Protein AF-A0AAU9TQP4-F1 (afdb_monomer_lite)

Secondary structure (DSSP, 8-state):
--------TTS--EEEEEEEEEEE--EET----HHHHHHHHHHHHHHHHHHH-SS--EEEEEEEEEETT--SSSSSPPEEEEEEEEEESTTTT-PEEEEEEEEE-SS----BTTEE---EEEEEEEHHHHHHHHHHHHHHHT--EEE----HHHHHHHHHHHHHH--TTTTSEEEEEEE-TTS-TT-EEEEEEEHHHHHHHHH-

Radius of gyration: 20.48 Å; chains: 1; bounding box: 50×30×64 Å

Foldseek 3Di:
DDDPPDDDPVFDPAQQPDKFKKFKAWFFQDDQDPVVQVVLQVLLQVLCCVQVDPPAQKHKGKGKHWAQVQAQDNQAGTKMKIWMWIDGPVGNPDTDTAKIKIFYDYPDDDDDPRTHHRGIMIMGGGPSSVVSSQVSSCVNRVMDIGTDDDDPVRVVVVLVVCLVVDCVQQQDWDKDWDDDPPDPRPPIDIDIDGSVVVNVVVVD

Organism: Euphydryas editha (NCBI:txid104508)

Sequence (204 aa):
MNNHVINDPLAVIYNEGHWRINRVSPMHDLQYSKIKLKQYASKIRQALVSTINTNSTLKYGAIMENLPLLKYSEEDSNGLMITVTSSSQENSNKSKEVYAAILLSWGVSITVDDATHLPYMLERGEQKVGTAVKNTLQTIFDCNIKQYNFTQHQLLEFGFNFVENDTSRSTDPFVLSYKTPQVNFKDKLTLTFEVGDVHTIWNG

pLDDT: mean 82.59, std 16.81, range [27.06, 98.31]

InterPro domains:
  IPR025204 Centromere subunit L [PF13092] 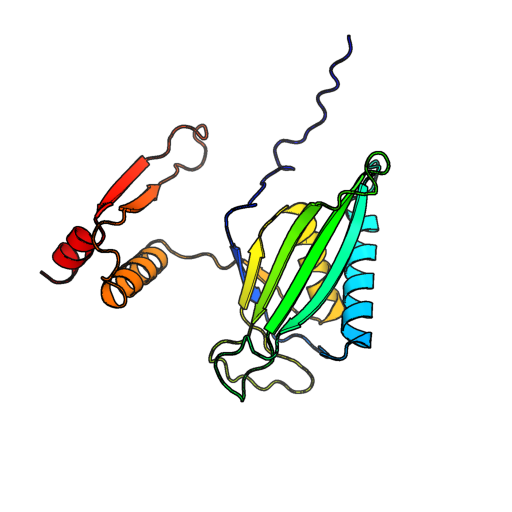(18-203)
  IPR025204 Centromere subunit L [PTHR31740] (17-203)

Structure (mmCIF, N/CA/C/O backbone):
data_AF-A0AAU9TQP4-F1
#
_entry.id   AF-A0AAU9TQP4-F1
#
loop_
_atom_site.group_PDB
_atom_site.id
_atom_site.type_symbol
_atom_site.label_atom_id
_atom_site.label_alt_id
_atom_site.label_comp_id
_atom_site.label_asym_id
_atom_site.label_entity_id
_atom_site.label_seq_id
_atom_site.pdbx_PDB_ins_code
_atom_site.Cartn_x
_atom_site.Cartn_y
_atom_site.Cartn_z
_atom_site.occupancy
_atom_site.B_iso_or_equiv
_atom_site.auth_seq_id
_atom_site.auth_comp_id
_atom_site.auth_asym_id
_atom_site.auth_atom_id
_atom_site.pdbx_PDB_model_num
ATOM 1 N N . MET A 1 1 ? 31.026 4.856 33.180 1.00 32.22 1 MET A N 1
ATOM 2 C CA . MET A 1 1 ? 30.552 5.230 31.831 1.00 32.22 1 MET A CA 1
ATOM 3 C C . MET A 1 1 ? 30.057 3.958 31.159 1.00 32.22 1 MET A C 1
ATOM 5 O O . MET A 1 1 ? 30.855 3.231 30.589 1.00 32.22 1 MET A O 1
ATOM 9 N N . ASN A 1 2 ? 28.774 3.630 31.337 1.00 27.06 2 ASN A N 1
ATOM 10 C CA . ASN A 1 2 ? 28.169 2.409 30.798 1.00 27.06 2 ASN A CA 1
ATOM 11 C C . ASN A 1 2 ? 27.479 2.731 29.472 1.00 27.06 2 ASN A C 1
ATOM 13 O O . ASN A 1 2 ? 26.382 3.284 29.469 1.00 27.06 2 ASN A O 1
ATOM 17 N N . ASN A 1 3 ? 28.109 2.358 28.360 1.00 30.06 3 ASN A N 1
ATOM 18 C CA . ASN A 1 3 ? 27.431 2.264 27.072 1.00 30.06 3 ASN A CA 1
ATOM 19 C C . ASN A 1 3 ? 26.709 0.917 27.010 1.00 30.06 3 ASN A C 1
ATOM 21 O O . ASN A 1 3 ? 27.303 -0.102 26.661 1.00 30.06 3 ASN A O 1
ATOM 25 N N . HIS A 1 4 ? 25.421 0.910 27.353 1.00 29.00 4 HIS A N 1
ATOM 26 C CA . HIS A 1 4 ? 24.541 -0.195 26.990 1.00 29.00 4 HIS A CA 1
ATOM 27 C C . HIS A 1 4 ? 24.265 -0.125 25.487 1.00 29.00 4 HIS A C 1
ATOM 29 O O . HIS A 1 4 ? 23.397 0.610 25.024 1.00 29.00 4 HIS A O 1
ATOM 35 N N . VAL A 1 5 ? 25.023 -0.905 24.720 1.00 36.00 5 VAL A N 1
ATOM 36 C CA . VAL A 1 5 ? 24.673 -1.257 23.345 1.00 36.00 5 VAL A CA 1
ATOM 37 C C . VAL A 1 5 ? 23.599 -2.339 23.426 1.00 36.00 5 VAL A C 1
ATOM 39 O O . VAL A 1 5 ? 23.897 -3.524 23.523 1.00 36.00 5 VAL A O 1
ATOM 42 N N . ILE A 1 6 ? 22.335 -1.926 23.431 1.00 43.84 6 ILE A N 1
ATOM 43 C CA . ILE A 1 6 ? 21.220 -2.791 23.047 1.00 43.84 6 ILE A CA 1
ATOM 44 C C . ILE A 1 6 ? 20.700 -2.196 21.752 1.00 43.84 6 ILE A C 1
ATOM 46 O O . ILE A 1 6 ? 19.984 -1.207 21.798 1.00 43.84 6 ILE A O 1
ATOM 50 N N . ASN A 1 7 ? 21.101 -2.748 20.611 1.00 34.50 7 ASN A N 1
ATOM 51 C CA . ASN A 1 7 ? 20.365 -2.579 19.364 1.00 34.50 7 ASN A CA 1
ATOM 52 C C . ASN A 1 7 ? 20.669 -3.768 18.455 1.00 34.50 7 ASN A C 1
ATOM 54 O O . ASN A 1 7 ? 21.727 -3.869 17.842 1.00 34.50 7 ASN A O 1
ATOM 58 N N . ASP A 1 8 ? 19.708 -4.683 18.443 1.00 34.38 8 ASP A N 1
ATOM 59 C CA . ASP A 1 8 ? 19.534 -5.742 17.461 1.00 34.38 8 ASP A CA 1
ATOM 60 C C . ASP A 1 8 ? 19.692 -5.172 16.029 1.00 34.38 8 ASP A C 1
ATOM 62 O O . ASP A 1 8 ? 18.901 -4.313 15.624 1.00 34.38 8 ASP A O 1
ATOM 66 N N . PRO A 1 9 ? 20.701 -5.609 15.251 1.00 39.53 9 PRO A N 1
ATOM 67 C CA . PRO A 1 9 ? 20.989 -5.072 13.921 1.00 39.53 9 PRO A CA 1
ATOM 68 C C . PRO A 1 9 ? 19.900 -5.381 12.880 1.00 39.53 9 PRO A C 1
ATOM 70 O O . PRO A 1 9 ? 19.912 -4.793 11.800 1.00 39.53 9 PRO A O 1
ATOM 73 N N . LEU A 1 10 ? 18.926 -6.245 13.192 1.00 36.81 10 LEU A N 1
ATOM 74 C CA . LEU A 1 10 ? 17.764 -6.507 12.336 1.00 36.81 10 LEU A CA 1
ATOM 75 C C . LEU A 1 10 ? 16.610 -5.517 12.578 1.00 36.81 10 LEU A C 1
ATOM 77 O O . LEU A 1 10 ? 15.633 -5.505 11.829 1.00 36.81 10 LEU A O 1
ATOM 81 N N . ALA A 1 11 ? 16.698 -4.670 13.611 1.00 37.97 11 ALA A N 1
ATOM 82 C CA . ALA A 1 11 ? 15.597 -3.812 14.044 1.00 37.97 11 ALA A CA 1
ATOM 83 C C . ALA A 1 11 ? 15.438 -2.498 13.257 1.00 37.97 11 ALA A C 1
ATOM 85 O O . ALA A 1 11 ? 14.428 -1.820 13.437 1.00 37.97 11 ALA A O 1
ATOM 86 N N . VAL A 1 12 ? 16.390 -2.130 12.395 1.00 44.31 12 VAL A N 1
ATOM 87 C CA . VAL A 1 12 ? 16.477 -0.779 11.807 1.00 44.31 12 VAL A CA 1
ATOM 88 C C . VAL A 1 12 ? 16.756 -0.871 10.299 1.00 44.31 12 VAL A C 1
ATOM 90 O O . VAL A 1 12 ? 17.682 -0.260 9.781 1.00 44.31 12 VAL A O 1
ATOM 93 N N . ILE A 1 13 ? 15.949 -1.626 9.545 1.00 48.88 13 ILE A N 1
ATOM 94 C CA . ILE A 1 13 ? 15.848 -1.386 8.095 1.00 48.88 13 ILE A CA 1
ATOM 95 C C . ILE A 1 13 ? 14.869 -0.219 7.910 1.00 48.88 13 ILE A C 1
ATOM 97 O O . ILE A 1 13 ? 13.664 -0.404 7.726 1.00 48.88 13 ILE A O 1
ATOM 101 N N . TYR A 1 14 ? 15.390 1.002 8.049 1.00 50.19 14 TYR A N 1
ATOM 102 C CA . TYR A 1 14 ? 14.668 2.239 7.749 1.00 50.19 14 TYR A CA 1
ATOM 103 C C . TYR A 1 14 ? 14.606 2.426 6.229 1.00 50.19 14 TYR A C 1
ATOM 105 O O . TYR A 1 14 ? 15.541 2.921 5.606 1.00 50.19 14 TYR A O 1
ATOM 113 N N . ASN A 1 15 ? 13.482 2.047 5.622 1.00 55.12 15 ASN A N 1
ATOM 114 C CA . ASN A 1 15 ? 13.188 2.318 4.211 1.00 55.12 15 ASN A CA 1
ATOM 115 C C . ASN A 1 15 ? 12.461 3.666 4.047 1.00 55.12 15 ASN A C 1
ATOM 117 O O . ASN A 1 15 ? 11.451 3.740 3.353 1.00 55.12 15 ASN A O 1
ATOM 121 N N . GLU A 1 16 ? 12.918 4.735 4.710 1.00 53.56 16 GLU A N 1
ATOM 122 C CA . GLU A 1 16 ? 12.228 6.042 4.673 1.00 53.56 16 GLU A CA 1
ATOM 123 C C . GLU A 1 16 ? 12.116 6.629 3.253 1.00 53.56 16 GLU A C 1
ATOM 125 O O . GLU A 1 16 ? 11.153 7.337 2.971 1.00 53.56 16 GLU A O 1
ATOM 130 N N . GLY A 1 17 ? 13.034 6.273 2.344 1.00 59.44 17 GLY A N 1
ATOM 131 C CA . GLY A 1 17 ? 13.055 6.756 0.956 1.00 59.44 17 GLY A CA 1
ATOM 132 C C . GLY A 1 17 ? 12.653 5.746 -0.125 1.00 59.44 17 GLY A C 1
ATOM 133 O O . GLY A 1 17 ? 12.733 6.084 -1.300 1.00 59.44 17 GLY A O 1
ATOM 134 N N . HIS A 1 18 ? 12.255 4.517 0.225 1.00 80.38 18 HIS A N 1
ATOM 135 C CA . HIS A 1 18 ? 11.951 3.481 -0.770 1.00 80.38 18 HIS A CA 1
ATOM 136 C C . HIS A 1 18 ? 10.580 2.861 -0.521 1.00 80.38 18 HIS A C 1
ATOM 138 O O . HIS A 1 18 ? 10.308 2.341 0.564 1.00 80.38 18 HIS A O 1
ATOM 144 N N . TRP A 1 19 ? 9.741 2.871 -1.553 1.00 87.62 19 TRP A N 1
ATOM 145 C CA . TRP A 1 19 ? 8.470 2.162 -1.545 1.00 87.62 19 TRP A CA 1
ATOM 146 C C . TRP A 1 19 ? 8.693 0.679 -1.841 1.00 87.62 19 TRP A C 1
ATOM 148 O O . TRP A 1 19 ? 9.388 0.307 -2.785 1.00 87.62 19 TRP A O 1
ATOM 158 N N . ARG A 1 20 ? 8.089 -0.177 -1.022 1.00 89.94 20 ARG A N 1
ATOM 159 C CA . ARG A 1 20 ? 7.924 -1.605 -1.293 1.00 89.94 20 ARG A CA 1
ATOM 160 C C . ARG A 1 20 ? 6.530 -1.829 -1.847 1.00 89.94 20 ARG A C 1
ATOM 162 O O . ARG A 1 20 ? 5.583 -1.193 -1.395 1.00 89.94 20 ARG A O 1
ATOM 169 N N . ILE A 1 21 ? 6.412 -2.769 -2.772 1.00 92.44 21 ILE A N 1
ATOM 170 C CA . ILE A 1 21 ? 5.132 -3.165 -3.353 1.00 92.44 21 ILE A CA 1
ATOM 171 C C . ILE A 1 21 ? 4.743 -4.514 -2.754 1.00 92.44 21 ILE A C 1
ATOM 173 O O . ILE A 1 21 ? 5.559 -5.434 -2.678 1.00 92.44 21 ILE A O 1
ATOM 177 N N . ASN A 1 22 ? 3.498 -4.639 -2.314 1.00 95.00 22 ASN A N 1
ATOM 178 C CA . ASN A 1 22 ? 2.901 -5.881 -1.849 1.00 95.00 22 ASN A CA 1
ATOM 179 C C . ASN A 1 22 ? 1.656 -6.187 -2.689 1.00 95.00 22 ASN A C 1
ATOM 181 O O . ASN A 1 22 ? 0.928 -5.272 -3.070 1.00 95.00 22 ASN A O 1
ATOM 185 N N . ARG A 1 23 ? 1.416 -7.473 -2.952 1.00 94.19 23 ARG A N 1
ATOM 186 C CA . ARG A 1 23 ? 0.121 -7.981 -3.413 1.00 94.19 23 ARG A CA 1
ATOM 187 C C . ARG A 1 23 ? -0.805 -8.172 -2.227 1.00 94.19 23 ARG A C 1
ATOM 189 O O . ARG A 1 23 ? -0.361 -8.634 -1.171 1.00 94.19 23 ARG A O 1
ATOM 196 N N . VAL A 1 24 ? -2.076 -7.886 -2.444 1.00 95.31 24 VAL A N 1
ATOM 197 C CA . VAL A 1 24 ? -3.142 -8.001 -1.453 1.00 95.31 24 VAL A CA 1
ATOM 198 C C . VAL A 1 24 ? -4.275 -8.817 -2.071 1.00 95.31 24 VAL A C 1
ATOM 200 O O . VAL A 1 24 ? -4.675 -8.560 -3.203 1.00 95.31 24 VAL A O 1
ATOM 203 N N . SER A 1 25 ? -4.766 -9.838 -1.371 1.00 94.81 25 SER A N 1
ATOM 204 C CA . SER A 1 25 ? -6.013 -10.508 -1.772 1.00 94.81 25 SER A CA 1
ATOM 205 C C . SER A 1 25 ? -7.224 -9.608 -1.478 1.00 94.81 25 SER A C 1
ATOM 207 O O . SER A 1 25 ? -7.085 -8.666 -0.698 1.00 94.81 25 SER A O 1
ATOM 209 N N . PRO A 1 26 ? -8.418 -9.888 -2.033 1.00 95.00 26 PRO A N 1
ATOM 210 C CA . PRO A 1 26 ? -9.636 -9.168 -1.660 1.00 95.00 26 PRO A CA 1
ATOM 211 C C . PRO A 1 26 ? -9.799 -9.042 -0.138 1.00 95.00 26 PRO A C 1
ATOM 213 O O . PRO A 1 26 ? -9.471 -9.965 0.608 1.00 95.00 26 PRO A O 1
ATOM 216 N N . MET A 1 27 ? -10.251 -7.869 0.302 1.00 95.56 27 MET A N 1
ATOM 217 C CA . MET A 1 27 ? -10.397 -7.485 1.704 1.00 95.56 27 MET A CA 1
ATOM 218 C C . MET A 1 27 ? -11.876 -7.557 2.090 1.00 95.56 27 MET A C 1
ATOM 220 O O . MET A 1 27 ? -12.673 -6.730 1.641 1.00 95.56 27 MET A O 1
ATOM 224 N N . HIS A 1 28 ? -12.238 -8.551 2.897 1.00 96.31 28 HIS A N 1
ATOM 225 C CA . HIS A 1 28 ? -13.616 -8.831 3.291 1.00 96.31 28 HIS A CA 1
ATOM 226 C C . HIS A 1 28 ? -14.198 -7.727 4.187 1.00 96.31 28 HIS A C 1
ATOM 228 O O . HIS A 1 28 ? -13.529 -7.258 5.107 1.00 96.31 28 HIS A O 1
ATOM 234 N N . ASP A 1 29 ? -15.435 -7.302 3.910 1.00 94.19 29 ASP A N 1
ATOM 235 C CA . ASP A 1 29 ? -16.181 -6.247 4.622 1.00 94.19 29 ASP A CA 1
ATOM 236 C C . ASP A 1 29 ? -15.368 -4.952 4.864 1.00 94.19 29 ASP A C 1
ATOM 238 O O . ASP A 1 29 ? -15.488 -4.267 5.891 1.00 94.19 29 ASP A O 1
ATOM 242 N N . LEU A 1 30 ? -14.496 -4.589 3.913 1.00 95.38 30 LEU A N 1
ATOM 243 C CA . LEU A 1 30 ? -13.847 -3.281 3.929 1.00 95.38 30 LEU A CA 1
ATOM 244 C C . LEU A 1 30 ? -14.884 -2.190 3.643 1.00 95.38 30 LEU A C 1
ATOM 246 O O . LEU A 1 30 ? -15.526 -2.164 2.598 1.00 95.38 30 LEU A O 1
ATOM 250 N N . GLN A 1 31 ? -15.011 -1.245 4.575 1.00 95.31 31 GLN A N 1
ATOM 251 C CA . GLN A 1 31 ? -15.929 -0.118 4.455 1.00 95.31 31 GLN A CA 1
ATOM 252 C C . GLN A 1 31 ? -15.186 1.218 4.522 1.00 95.31 31 GLN A C 1
ATOM 254 O O . GLN A 1 31 ? -14.395 1.469 5.430 1.00 95.31 31 GLN A O 1
ATOM 259 N N . TYR A 1 32 ? -15.527 2.136 3.618 1.00 94.81 32 TYR A N 1
ATOM 260 C CA . TYR A 1 32 ? -14.880 3.450 3.508 1.00 94.81 32 TYR A CA 1
ATOM 261 C C . TYR A 1 32 ? -15.483 4.539 4.406 1.00 94.81 32 TYR A C 1
ATOM 263 O O . TYR A 1 32 ? -15.048 5.693 4.368 1.00 94.81 32 TYR A O 1
ATOM 271 N N . SER A 1 33 ? -16.497 4.218 5.216 1.00 96.50 33 SER A N 1
ATOM 272 C CA . SER A 1 33 ? -17.128 5.223 6.074 1.00 96.50 33 SER A CA 1
ATOM 273 C C . SER A 1 33 ? -16.127 5.778 7.094 1.00 96.50 33 SER A C 1
ATOM 275 O O . SER A 1 33 ? -15.346 5.044 7.700 1.00 96.50 33 SER A O 1
ATOM 277 N N . LYS A 1 34 ? -16.177 7.093 7.347 1.00 96.19 34 LYS A N 1
ATOM 278 C CA . LYS A 1 34 ? -15.261 7.779 8.280 1.00 96.19 34 LYS A CA 1
ATOM 279 C C . LYS A 1 34 ? -15.220 7.126 9.668 1.00 96.19 34 LYS A C 1
ATOM 281 O O . LYS A 1 34 ? -14.187 7.152 10.333 1.00 96.19 34 LYS A O 1
ATOM 286 N N . ILE A 1 35 ? -16.340 6.557 10.117 1.00 97.75 35 ILE A N 1
ATOM 287 C CA . ILE A 1 35 ? -16.439 5.850 11.399 1.00 97.75 35 ILE A CA 1
ATOM 288 C C . ILE A 1 35 ? -15.656 4.533 11.343 1.00 97.75 35 ILE A C 1
ATOM 290 O O . ILE A 1 35 ? -14.821 4.297 12.216 1.00 97.75 35 ILE A O 1
ATOM 294 N N . LYS A 1 36 ? -15.874 3.710 10.311 1.00 97.81 36 LYS A N 1
ATOM 295 C CA . LYS A 1 36 ? -15.180 2.425 10.135 1.00 97.81 36 LYS A CA 1
ATOM 296 C C . LYS A 1 36 ? -13.675 2.617 9.970 1.00 97.81 36 LYS A C 1
ATOM 298 O O . LYS A 1 36 ? -12.910 1.984 10.690 1.00 97.81 36 LYS A O 1
ATOM 303 N N . LEU A 1 37 ? -13.245 3.587 9.162 1.00 97.88 37 LEU A N 1
ATOM 304 C CA . LEU A 1 37 ? -11.822 3.908 8.994 1.00 97.88 37 LEU A CA 1
ATOM 305 C C . LEU A 1 37 ? -11.144 4.311 10.313 1.00 97.88 37 LEU A C 1
ATOM 307 O O . LEU A 1 37 ? -10.054 3.831 10.627 1.00 97.88 37 LEU A O 1
ATOM 311 N N . LYS A 1 38 ? -11.812 5.117 11.150 1.00 98.06 38 LYS A N 1
ATOM 312 C CA . LYS A 1 38 ? -11.317 5.437 12.501 1.00 98.06 38 LYS A CA 1
ATOM 313 C C . LYS A 1 38 ? -11.226 4.201 13.399 1.00 98.06 38 LYS A C 1
ATOM 315 O O . LYS A 1 38 ? -10.284 4.087 14.183 1.00 98.06 38 LYS A O 1
ATOM 320 N N . GLN A 1 39 ? -12.185 3.281 13.304 1.00 98.00 39 GLN A N 1
ATOM 321 C CA . GLN A 1 39 ? -12.155 2.025 14.058 1.00 98.00 39 GLN A CA 1
ATOM 322 C C . GLN A 1 39 ? -10.987 1.135 13.613 1.00 98.00 39 GLN A C 1
ATOM 324 O O . GLN A 1 39 ? -10.260 0.631 14.469 1.00 98.00 39 GLN A O 1
ATOM 329 N N . TYR A 1 40 ? -10.751 0.993 12.305 1.00 98.12 40 TYR A N 1
ATOM 330 C CA . TYR A 1 40 ? -9.611 0.244 11.769 1.00 98.12 40 TYR A CA 1
ATOM 331 C C . TYR A 1 40 ? -8.275 0.859 12.207 1.00 98.12 40 TYR A C 1
ATOM 333 O O . TYR A 1 40 ? -7.414 0.150 12.728 1.00 98.12 40 TYR A O 1
ATOM 341 N N . ALA A 1 41 ? -8.132 2.185 12.120 1.00 97.75 41 ALA A N 1
ATOM 342 C CA . ALA A 1 41 ? -6.952 2.893 12.615 1.00 97.75 41 ALA A CA 1
ATOM 343 C C . ALA A 1 41 ? -6.729 2.678 14.126 1.00 97.75 41 ALA A C 1
ATOM 345 O O . ALA A 1 41 ? -5.603 2.459 14.575 1.00 97.75 41 ALA A O 1
ATOM 346 N N . SER A 1 42 ? -7.802 2.658 14.927 1.00 97.44 42 SER A N 1
ATOM 347 C CA . SER A 1 42 ? -7.711 2.342 16.357 1.00 97.44 42 SER A CA 1
ATOM 348 C C . SER A 1 42 ? -7.21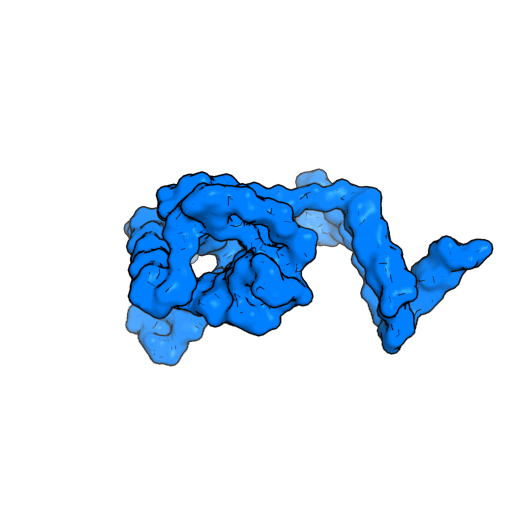0 0.915 16.607 1.00 97.44 42 SER A C 1
ATOM 350 O O . SER A 1 42 ? -6.366 0.724 17.483 1.00 97.44 42 SER A O 1
ATOM 352 N N . LYS A 1 43 ? -7.667 -0.073 15.823 1.00 97.00 43 LYS A N 1
ATOM 353 C CA . LYS A 1 43 ? -7.176 -1.460 15.905 1.00 97.00 43 LYS A CA 1
ATOM 354 C C . LYS A 1 43 ? -5.689 -1.559 15.548 1.00 97.00 43 LYS A C 1
ATOM 356 O O . LYS A 1 43 ? -4.944 -2.204 16.279 1.00 97.00 43 LYS A O 1
ATOM 361 N N . ILE A 1 44 ? -5.236 -0.857 14.505 1.00 96.88 44 ILE A N 1
ATOM 362 C CA . ILE A 1 44 ? -3.806 -0.762 14.150 1.00 96.88 44 ILE A CA 1
ATOM 363 C C . ILE A 1 44 ? -3.000 -0.203 15.325 1.00 96.88 44 ILE A C 1
ATOM 365 O O . ILE A 1 44 ? -2.004 -0.793 15.737 1.00 96.88 44 ILE A O 1
ATOM 369 N N . ARG A 1 45 ? -3.449 0.905 15.921 1.00 94.81 45 ARG A N 1
ATOM 370 C CA . ARG A 1 45 ? -2.784 1.501 17.086 1.00 94.81 45 ARG A CA 1
ATOM 371 C C . ARG A 1 45 ? -2.701 0.529 18.268 1.00 94.81 45 ARG A C 1
ATOM 373 O O . ARG A 1 45 ? -1.657 0.446 18.909 1.00 94.81 45 ARG A O 1
ATOM 380 N N . GLN A 1 46 ? -3.782 -0.193 18.565 1.00 93.19 46 GLN A N 1
ATOM 381 C CA . GLN A 1 46 ? -3.808 -1.201 19.632 1.00 93.19 46 GLN A CA 1
ATOM 382 C C . GLN A 1 46 ? -2.807 -2.330 19.362 1.00 93.19 46 GLN A C 1
ATOM 384 O O . GLN A 1 46 ? -2.035 -2.684 20.254 1.00 93.19 46 GLN A O 1
ATOM 389 N N . ALA A 1 47 ? -2.763 -2.835 18.127 1.00 91.44 47 ALA A N 1
ATOM 390 C CA . ALA A 1 47 ? -1.804 -3.853 17.719 1.00 91.44 47 ALA A CA 1
ATOM 391 C C . ALA A 1 47 ? -0.358 -3.360 17.879 1.00 91.44 47 ALA A C 1
ATOM 393 O O . ALA A 1 47 ? 0.449 -4.042 18.507 1.00 91.44 47 ALA A O 1
ATOM 394 N N . LEU A 1 48 ? -0.046 -2.139 17.431 1.00 90.94 48 LEU A N 1
ATOM 395 C CA . LEU A 1 48 ? 1.285 -1.537 17.585 1.00 90.94 48 LEU A CA 1
ATOM 396 C C . LEU A 1 48 ? 1.723 -1.459 19.052 1.00 90.94 48 LEU A C 1
ATOM 398 O O . LEU A 1 48 ? 2.846 -1.841 19.377 1.00 90.94 48 LEU A O 1
ATOM 402 N N . VAL A 1 49 ? 0.829 -1.027 19.947 1.00 86.62 49 VAL A N 1
ATOM 403 C CA . VAL A 1 49 ? 1.109 -0.996 21.391 1.00 86.62 49 VAL A CA 1
ATOM 404 C C . VAL A 1 49 ? 1.361 -2.406 21.934 1.00 86.62 49 VAL A C 1
ATOM 406 O O . VAL A 1 49 ? 2.286 -2.583 22.717 1.00 86.62 49 VAL A O 1
ATOM 409 N N . SER A 1 50 ? 0.603 -3.414 21.496 1.00 83.44 50 SER A N 1
ATOM 410 C CA . SER A 1 50 ? 0.771 -4.796 21.974 1.00 83.44 50 SER A CA 1
ATOM 411 C C . SER A 1 50 ? 2.035 -5.493 21.453 1.00 83.44 50 SER A C 1
ATOM 413 O O . SER A 1 50 ? 2.640 -6.282 22.169 1.00 83.44 50 SER A O 1
ATOM 415 N N . THR A 1 51 ? 2.435 -5.223 20.206 1.00 79.06 51 THR A N 1
ATOM 416 C CA . THR A 1 51 ? 3.492 -5.976 19.511 1.00 79.06 51 THR A CA 1
ATOM 417 C C . THR A 1 51 ? 4.865 -5.328 19.659 1.00 79.06 51 THR A C 1
ATOM 419 O O . THR A 1 51 ? 5.873 -6.027 19.700 1.00 79.06 51 THR A O 1
ATOM 422 N N . ILE A 1 52 ? 4.927 -3.995 19.723 1.00 75.38 52 ILE A N 1
ATOM 423 C CA . ILE A 1 52 ? 6.197 -3.253 19.710 1.00 75.38 52 ILE A CA 1
ATOM 424 C C . ILE A 1 52 ? 6.613 -2.834 21.127 1.00 75.38 52 ILE A C 1
ATOM 426 O O . ILE A 1 52 ? 7.794 -2.599 21.381 1.00 75.38 52 ILE A O 1
ATOM 430 N N . ASN A 1 53 ? 5.671 -2.754 22.073 1.00 63.91 53 ASN A N 1
ATOM 431 C CA . ASN A 1 53 ? 5.897 -2.068 23.336 1.00 63.91 53 ASN A CA 1
ATOM 432 C C . ASN A 1 53 ? 6.071 -3.015 24.529 1.00 63.91 53 ASN A C 1
ATOM 434 O O . ASN A 1 53 ? 5.151 -3.219 25.314 1.00 63.91 53 ASN A O 1
ATOM 438 N N . THR A 1 54 ? 7.280 -3.555 24.702 1.00 57.03 54 THR A N 1
ATOM 439 C CA . THR A 1 54 ? 7.667 -4.185 25.978 1.00 57.03 54 THR A CA 1
ATOM 440 C C . THR A 1 54 ? 8.467 -3.247 26.890 1.00 57.03 54 THR A C 1
ATOM 442 O O . THR A 1 54 ? 8.503 -3.518 28.078 1.00 57.03 54 THR A O 1
ATOM 445 N N . ASN A 1 55 ? 9.060 -2.142 26.394 1.00 53.66 55 ASN A N 1
ATOM 446 C CA . ASN A 1 55 ? 9.909 -1.235 27.203 1.00 53.66 55 ASN A CA 1
ATOM 447 C C . ASN A 1 55 ? 10.054 0.224 26.673 1.00 53.66 55 ASN A C 1
ATOM 449 O O . ASN A 1 55 ? 10.989 0.914 27.077 1.00 53.66 55 ASN A O 1
ATOM 453 N N . SER A 1 56 ? 9.206 0.727 25.759 1.00 62.16 56 SER A N 1
ATOM 454 C CA . SER A 1 56 ? 9.431 2.048 25.127 1.00 62.16 56 SER A CA 1
ATOM 455 C C . SER A 1 56 ? 8.475 3.152 25.612 1.00 62.16 56 SER A C 1
ATOM 457 O O . SER A 1 56 ? 7.276 2.942 25.787 1.00 62.16 56 SER A O 1
ATOM 459 N N . THR A 1 57 ? 8.996 4.374 25.765 1.00 73.44 57 THR A N 1
ATOM 460 C CA . THR A 1 57 ? 8.221 5.602 26.046 1.00 73.44 57 THR A CA 1
ATOM 461 C C . THR A 1 57 ? 7.494 6.151 24.807 1.00 73.44 57 THR A C 1
ATOM 463 O O . THR A 1 57 ? 6.947 7.257 24.846 1.00 73.44 57 THR A O 1
ATOM 466 N N . LEU A 1 58 ? 7.483 5.404 23.696 1.00 78.81 58 LEU A N 1
ATOM 467 C CA . LEU A 1 58 ? 6.898 5.822 22.425 1.00 78.81 58 LEU A CA 1
ATOM 468 C C . LEU A 1 58 ? 5.377 5.650 22.434 1.00 78.81 58 LEU A C 1
ATOM 470 O O . LEU A 1 58 ? 4.839 4.600 22.791 1.00 78.81 58 LEU A O 1
ATOM 474 N N . LYS A 1 59 ? 4.676 6.693 21.993 1.00 86.81 59 LYS A N 1
ATOM 475 C CA . LYS A 1 59 ? 3.239 6.677 21.724 1.00 86.81 59 LYS A CA 1
ATOM 476 C C . LYS A 1 59 ? 3.026 6.613 20.219 1.00 86.81 59 LYS A C 1
ATOM 478 O O . LYS A 1 59 ? 3.523 7.469 19.494 1.00 86.81 59 LYS A O 1
ATOM 483 N N . TYR A 1 60 ? 2.259 5.624 19.767 1.00 90.56 60 TYR A N 1
ATOM 484 C CA . TYR A 1 60 ? 1.885 5.489 18.361 1.00 90.56 60 TYR A CA 1
ATOM 485 C C . TYR A 1 60 ? 0.514 6.113 18.084 1.00 90.56 60 TYR A C 1
ATOM 487 O O . TYR A 1 60 ? -0.445 5.906 18.835 1.00 90.56 60 TYR A O 1
ATOM 495 N N . GLY A 1 61 ? 0.425 6.852 16.983 1.00 93.31 61 GLY A N 1
ATOM 496 C CA . GLY A 1 61 ? -0.811 7.275 16.337 1.00 93.31 61 GLY A CA 1
ATOM 497 C C . GLY A 1 61 ? -1.002 6.518 15.026 1.00 93.31 61 GLY A C 1
ATOM 498 O O . GLY A 1 61 ? -0.028 6.147 14.378 1.00 93.31 61 GLY A O 1
ATOM 499 N N . ALA A 1 62 ? -2.250 6.281 14.633 1.00 96.69 62 ALA A N 1
ATOM 500 C CA . ALA A 1 62 ? -2.583 5.697 13.339 1.00 96.69 62 ALA A CA 1
ATOM 501 C C . ALA A 1 62 ? -3.794 6.425 12.755 1.00 96.69 62 ALA A C 1
ATOM 503 O O . ALA A 1 62 ? -4.744 6.736 13.480 1.00 96.69 62 ALA A O 1
ATOM 504 N N . ILE A 1 63 ? -3.746 6.693 11.456 1.00 97.69 63 ILE A N 1
ATOM 505 C CA . ILE A 1 63 ? -4.806 7.335 10.681 1.00 97.69 63 ILE A CA 1
ATOM 506 C C . ILE A 1 63 ? -5.037 6.487 9.431 1.00 97.69 63 ILE A C 1
ATOM 508 O O . ILE A 1 63 ? -4.085 5.959 8.858 1.00 97.69 63 ILE A O 1
ATOM 512 N N . MET A 1 64 ? -6.303 6.342 9.040 1.00 98.00 64 MET A N 1
ATOM 513 C CA . MET A 1 64 ? -6.704 5.681 7.804 1.00 98.00 64 MET A CA 1
ATOM 514 C C . MET A 1 64 ? -7.661 6.594 7.034 1.00 98.00 64 MET A C 1
ATOM 516 O O . MET A 1 64 ? -8.641 7.077 7.608 1.00 98.00 64 MET A O 1
ATOM 520 N N . GLU A 1 65 ? -7.368 6.849 5.762 1.00 97.38 65 GLU A N 1
ATOM 521 C CA . GLU A 1 65 ? -8.045 7.861 4.944 1.00 97.38 65 GLU A CA 1
ATOM 522 C C . GLU A 1 65 ? -8.495 7.275 3.608 1.00 97.38 65 GLU A C 1
ATOM 524 O O . GLU A 1 65 ? -7.713 6.638 2.905 1.00 97.38 65 GLU A O 1
ATOM 529 N N . ASN A 1 66 ? -9.758 7.514 3.253 1.00 96.69 66 ASN A N 1
ATOM 530 C CA . ASN A 1 66 ? -10.292 7.195 1.932 1.00 96.69 66 ASN A CA 1
ATOM 531 C C . ASN A 1 66 ? -9.733 8.176 0.891 1.00 96.69 66 ASN A C 1
ATOM 533 O O . ASN A 1 66 ? -9.835 9.388 1.085 1.00 96.69 66 ASN A O 1
ATOM 537 N N . LEU A 1 67 ? -9.221 7.660 -0.224 1.00 94.75 67 LEU A N 1
ATOM 538 C CA . LEU A 1 67 ? -8.682 8.427 -1.345 1.00 94.75 67 LEU A CA 1
ATOM 539 C C . LEU A 1 67 ? -9.520 8.171 -2.615 1.00 94.75 67 LEU A C 1
ATOM 541 O O . LEU A 1 67 ? -9.128 7.373 -3.466 1.00 94.75 67 LEU A O 1
ATOM 545 N N . PRO A 1 68 ? -10.673 8.848 -2.787 1.00 91.31 68 PRO A N 1
ATOM 546 C CA . PRO A 1 68 ? -11.605 8.569 -3.886 1.00 91.31 68 PRO A CA 1
ATOM 547 C C . PRO A 1 68 ? -11.080 8.941 -5.278 1.00 91.31 68 PRO A C 1
ATOM 549 O O . PRO A 1 68 ? -11.583 8.435 -6.275 1.00 91.31 68 PRO A O 1
ATOM 552 N N . LEU A 1 69 ? -10.078 9.821 -5.344 1.00 89.62 69 LEU A N 1
ATOM 553 C CA . LEU A 1 69 ? -9.428 10.230 -6.593 1.00 89.62 69 LEU A CA 1
ATOM 554 C C . LEU A 1 69 ? -8.226 9.347 -6.953 1.00 89.62 69 LEU A C 1
ATOM 556 O O . LEU A 1 69 ? -7.642 9.518 -8.016 1.00 89.62 69 LEU A O 1
ATOM 560 N N . LEU A 1 70 ? -7.834 8.423 -6.070 1.00 89.38 70 LEU A N 1
ATOM 561 C CA . LEU A 1 70 ? -6.720 7.515 -6.308 1.00 89.38 70 LEU A CA 1
ATOM 562 C C . LEU A 1 70 ? -7.247 6.169 -6.811 1.00 89.38 70 LEU A C 1
ATOM 564 O O . LEU A 1 70 ? -7.235 5.173 -6.089 1.00 89.38 70 LEU A O 1
ATOM 568 N N . LYS A 1 71 ? -7.756 6.181 -8.042 1.00 86.19 71 LYS A N 1
ATOM 569 C CA . LYS A 1 71 ? -8.269 5.014 -8.760 1.00 86.19 71 LYS A CA 1
ATOM 570 C C . LYS A 1 71 ? -8.088 5.210 -10.264 1.00 86.19 71 LYS A C 1
ATOM 572 O O . LYS A 1 71 ? -8.093 6.347 -10.730 1.00 86.19 71 LYS A O 1
ATOM 577 N N . TYR A 1 72 ? -7.894 4.118 -11.000 1.00 84.50 72 TYR A N 1
ATOM 578 C CA . TYR A 1 72 ? -7.653 4.178 -12.445 1.00 84.50 72 TYR A CA 1
ATOM 579 C C . TYR A 1 72 ? -8.937 4.468 -13.235 1.00 84.50 72 TYR A C 1
ATOM 581 O O . TYR A 1 72 ? -8.920 5.267 -14.168 1.00 84.50 72 TYR A O 1
ATOM 589 N N . SER A 1 73 ? -10.053 3.861 -12.832 1.00 85.94 73 SER A N 1
ATOM 590 C CA . SER A 1 73 ? -11.369 4.036 -13.453 1.00 85.94 73 SER A CA 1
ATOM 591 C C . SER A 1 73 ? -12.459 4.351 -12.422 1.00 85.94 73 SER A C 1
ATOM 593 O O . SER A 1 73 ? -12.246 4.255 -11.213 1.00 85.94 73 SER A O 1
ATOM 595 N N . GLU A 1 74 ? -13.653 4.743 -12.874 1.00 85.69 74 GLU A N 1
ATOM 596 C CA . GLU A 1 74 ? -14.780 4.980 -11.961 1.00 85.69 74 GLU A CA 1
ATOM 597 C C . GLU A 1 74 ? -15.272 3.699 -11.279 1.00 85.69 74 GLU A C 1
ATOM 599 O O . GLU A 1 74 ? -15.716 3.771 -10.130 1.00 85.69 74 GLU A O 1
ATOM 604 N N . GLU A 1 75 ? -15.126 2.565 -11.965 1.00 85.69 75 GLU A N 1
ATOM 605 C CA . GLU A 1 75 ? -15.500 1.217 -11.525 1.00 85.69 75 GLU A CA 1
ATOM 606 C C . GLU A 1 75 ? -14.550 0.664 -10.454 1.00 85.69 75 GLU A C 1
ATOM 608 O O . GLU A 1 75 ? -14.928 -0.198 -9.659 1.00 85.69 75 GLU A O 1
ATOM 613 N N . ASP A 1 76 ? -13.321 1.180 -10.405 1.00 87.38 76 ASP A N 1
ATOM 614 C CA . ASP A 1 76 ? -12.338 0.795 -9.405 1.00 87.38 76 ASP A CA 1
ATOM 615 C C . ASP A 1 76 ? -12.735 1.270 -7.999 1.00 87.38 76 ASP A C 1
ATOM 617 O O . ASP A 1 76 ? -13.272 2.363 -7.777 1.00 87.38 76 ASP A O 1
ATOM 621 N N . SER A 1 77 ? -12.388 0.446 -7.011 1.00 90.69 77 SER A N 1
ATOM 622 C CA . SER A 1 77 ? -12.517 0.806 -5.600 1.00 90.69 77 SER A CA 1
ATOM 623 C C . SER A 1 77 ? -11.590 1.971 -5.242 1.00 90.69 77 SER A C 1
ATOM 625 O O . SER A 1 77 ? -10.469 2.068 -5.742 1.00 90.69 77 SER A O 1
ATOM 627 N N . ASN A 1 78 ? -12.044 2.847 -4.342 1.00 92.94 78 ASN A N 1
ATOM 628 C CA . ASN A 1 78 ? -11.249 3.991 -3.896 1.00 92.94 78 ASN A CA 1
ATOM 629 C C . ASN A 1 78 ? -9.933 3.539 -3.242 1.00 92.94 78 ASN A C 1
ATOM 631 O O . ASN A 1 78 ? -9.905 2.562 -2.487 1.00 92.94 78 ASN A O 1
ATOM 635 N N . GLY A 1 79 ? -8.863 4.307 -3.441 1.00 94.19 79 GLY A N 1
ATOM 636 C CA . GLY A 1 79 ? -7.618 4.101 -2.713 1.00 94.19 79 GLY A CA 1
ATOM 637 C C . GLY A 1 79 ? -7.777 4.317 -1.204 1.00 94.19 79 GLY A C 1
ATOM 638 O O . GLY A 1 79 ? -8.719 4.956 -0.727 1.00 94.19 79 GLY A O 1
ATOM 639 N N . LEU A 1 80 ? -6.828 3.799 -0.432 1.00 96.69 80 LEU A N 1
ATOM 640 C CA . LEU A 1 80 ? -6.826 3.882 1.024 1.00 96.69 80 LEU A CA 1
ATOM 641 C C . LEU A 1 80 ? -5.417 4.191 1.526 1.00 96.69 80 LEU A C 1
ATOM 643 O O . LEU A 1 80 ? -4.487 3.435 1.262 1.00 96.69 80 LEU A O 1
ATOM 647 N N . MET A 1 81 ? -5.259 5.285 2.265 1.00 97.44 81 MET A N 1
ATOM 648 C CA . MET A 1 81 ? -3.991 5.661 2.891 1.00 97.44 81 MET A CA 1
ATOM 649 C C . MET A 1 81 ? -3.989 5.266 4.360 1.00 97.44 81 MET A C 1
ATOM 651 O O . MET A 1 81 ? -4.980 5.451 5.065 1.00 97.44 81 MET A O 1
ATOM 655 N N . ILE A 1 82 ? -2.861 4.751 4.828 1.00 98.31 82 ILE A N 1
ATOM 656 C CA . ILE A 1 82 ? -2.582 4.448 6.225 1.00 98.31 82 ILE A CA 1
ATOM 657 C C . ILE A 1 82 ? -1.322 5.207 6.610 1.00 98.31 82 ILE A C 1
ATOM 659 O O . ILE A 1 82 ? -0.267 4.994 6.016 1.00 98.31 82 ILE A O 1
ATOM 663 N N . THR A 1 83 ? -1.415 6.023 7.653 1.00 97.50 83 THR A N 1
ATOM 664 C CA . THR A 1 83 ? -0.283 6.785 8.188 1.00 97.50 83 THR A CA 1
ATOM 665 C C . THR A 1 83 ? -0.113 6.450 9.658 1.00 97.50 83 THR A C 1
ATOM 667 O O . THR A 1 83 ? -1.058 6.565 10.443 1.00 97.50 83 THR A O 1
ATOM 670 N N . VAL A 1 84 ? 1.093 6.042 10.045 1.00 95.88 84 VAL A N 1
ATOM 671 C CA . VAL A 1 84 ? 1.458 5.778 11.438 1.00 95.88 84 VAL A CA 1
ATOM 672 C C . VAL A 1 84 ? 2.491 6.798 11.877 1.00 95.88 84 VAL A C 1
ATOM 674 O O . VAL A 1 84 ? 3.527 6.988 11.237 1.00 95.88 84 VAL A O 1
ATOM 677 N N . THR A 1 85 ? 2.217 7.428 13.011 1.00 94.12 85 THR A N 1
ATOM 678 C CA . THR A 1 85 ? 3.115 8.389 13.639 1.00 94.12 85 THR A CA 1
ATOM 679 C C . THR A 1 85 ? 3.604 7.873 14.982 1.00 94.12 85 THR A C 1
ATOM 681 O O . THR A 1 85 ? 2.921 7.099 15.653 1.00 94.12 85 THR A O 1
ATOM 684 N N . SER A 1 86 ? 4.791 8.305 15.388 1.00 90.44 86 SER A N 1
ATOM 685 C CA . SER A 1 86 ? 5.318 8.102 16.731 1.00 90.44 86 SER A CA 1
ATOM 686 C C . SER A 1 86 ? 5.624 9.448 17.387 1.00 90.44 86 SER A C 1
ATOM 688 O O . SER A 1 86 ? 5.999 10.421 16.726 1.00 90.44 86 SER A O 1
ATOM 690 N N . SER A 1 87 ? 5.440 9.522 18.701 1.00 87.00 87 SER A N 1
ATOM 691 C CA . SER A 1 87 ? 5.914 10.628 19.532 1.00 87.00 87 SER A CA 1
ATOM 692 C C . SER A 1 87 ? 6.532 10.090 20.820 1.00 87.00 87 SER A C 1
ATOM 694 O O . SER A 1 87 ? 6.086 9.075 21.361 1.00 87.00 87 SER A O 1
ATOM 696 N N . SER A 1 88 ? 7.583 10.749 21.313 1.00 80.12 88 SER A N 1
ATOM 697 C CA . SER A 1 88 ? 8.156 10.434 22.625 1.00 80.12 88 SER A CA 1
ATOM 698 C C . SER A 1 88 ? 7.442 11.229 23.719 1.00 80.12 88 SER A C 1
ATOM 700 O O . SER A 1 88 ? 6.929 12.324 23.476 1.00 80.12 88 SER A O 1
ATOM 702 N N . GLN A 1 89 ? 7.413 10.695 24.944 1.00 65.19 89 GLN A N 1
ATOM 703 C CA . GLN A 1 89 ? 6.860 11.420 26.095 1.00 65.19 89 GLN A CA 1
ATOM 704 C C . GLN A 1 89 ? 7.594 12.740 26.382 1.00 65.19 89 GLN A C 1
ATOM 706 O O . GLN A 1 89 ? 6.955 13.693 26.818 1.00 65.19 89 GLN A O 1
ATOM 711 N N . GLU A 1 90 ? 8.894 12.817 26.086 1.00 62.28 90 GLU A N 1
ATOM 712 C CA . GLU A 1 90 ? 9.717 14.014 26.310 1.00 62.28 90 GLU A CA 1
ATOM 713 C C . GLU A 1 90 ? 9.488 15.115 25.259 1.00 62.28 90 GLU A C 1
ATOM 715 O O . GLU A 1 90 ? 9.667 16.290 25.558 1.00 62.28 90 GLU A O 1
ATOM 720 N N . ASN A 1 91 ? 9.042 14.764 24.046 1.00 59.19 91 ASN A N 1
ATOM 721 C CA . ASN A 1 91 ? 8.804 15.700 22.939 1.00 59.19 91 ASN A CA 1
ATOM 722 C C . ASN A 1 91 ? 7.403 15.511 22.335 1.00 59.19 91 ASN A C 1
ATOM 724 O O . ASN A 1 91 ? 7.235 15.300 21.132 1.00 59.19 91 ASN A O 1
ATOM 728 N N . SER A 1 92 ? 6.373 15.617 23.178 1.00 58.59 92 SER A N 1
ATOM 729 C CA . SER A 1 92 ? 4.967 15.398 22.799 1.00 58.59 92 SER A CA 1
ATOM 730 C C . SER A 1 92 ? 4.452 16.288 21.653 1.00 58.59 92 SER A C 1
ATOM 732 O O . SER A 1 92 ? 3.478 15.920 21.000 1.00 58.59 92 SER A O 1
ATOM 734 N N . ASN A 1 93 ? 5.127 17.406 21.356 1.00 60.62 93 ASN A N 1
ATOM 735 C CA . ASN A 1 93 ? 4.740 18.351 20.302 1.00 60.62 93 ASN A CA 1
ATOM 736 C C . ASN A 1 93 ? 5.283 18.023 18.899 1.00 60.62 93 ASN A C 1
ATOM 738 O O . ASN A 1 93 ? 4.943 18.725 17.950 1.00 60.62 93 ASN A O 1
ATOM 742 N N . LYS A 1 94 ? 6.123 16.991 18.729 1.00 69.88 94 LYS A N 1
ATOM 743 C CA . LYS A 1 94 ? 6.649 16.596 17.410 1.00 69.88 94 LYS A CA 1
ATOM 744 C C . LYS A 1 94 ? 6.325 15.131 17.130 1.00 69.88 94 LYS A C 1
ATOM 746 O O . LYS A 1 94 ? 7.056 14.239 17.548 1.00 69.88 94 LYS A O 1
ATOM 751 N N . SER A 1 95 ? 5.225 14.878 16.421 1.00 81.81 95 SER A N 1
ATOM 752 C CA . SER A 1 95 ? 4.940 13.551 15.870 1.00 81.81 95 SER A CA 1
ATOM 753 C C . SER A 1 95 ? 5.756 13.330 14.600 1.00 81.81 95 SER A C 1
ATOM 755 O O . SER A 1 95 ? 5.665 14.132 13.669 1.00 81.81 95 SER A O 1
ATOM 757 N N . LYS A 1 96 ? 6.517 12.238 14.543 1.00 89.12 96 LYS A N 1
ATOM 758 C CA . LYS A 1 96 ? 7.236 11.799 13.343 1.00 89.12 96 LYS A CA 1
ATOM 759 C C . LYS A 1 96 ? 6.421 10.717 12.640 1.00 89.12 96 LYS A C 1
ATOM 761 O O . LYS A 1 96 ? 5.925 9.807 13.296 1.00 89.12 96 LYS A O 1
ATOM 766 N N . GLU A 1 97 ? 6.292 10.788 11.321 1.00 91.44 97 GLU A N 1
ATOM 767 C CA . GLU A 1 97 ? 5.787 9.662 10.533 1.00 91.44 97 GLU A CA 1
ATOM 768 C C . GLU A 1 97 ? 6.822 8.531 10.533 1.00 91.44 97 GLU A C 1
ATOM 770 O O . GLU A 1 97 ? 7.981 8.739 10.177 1.00 91.44 97 GLU A O 1
ATOM 775 N N . VAL A 1 98 ? 6.408 7.340 10.956 1.00 91.69 98 VAL A N 1
ATOM 776 C CA . VAL A 1 98 ? 7.276 6.151 11.020 1.00 91.69 98 VAL A CA 1
ATOM 777 C C . VAL A 1 98 ? 6.917 5.110 9.971 1.00 91.69 98 VAL A C 1
ATOM 779 O O . VAL A 1 98 ? 7.726 4.237 9.660 1.00 91.69 98 VAL A O 1
ATOM 782 N N . TYR A 1 99 ? 5.708 5.190 9.418 1.00 94.19 99 TYR A N 1
ATOM 783 C CA . TYR A 1 99 ? 5.235 4.284 8.386 1.00 94.19 99 TYR A CA 1
ATOM 784 C C . TYR A 1 99 ? 4.074 4.899 7.609 1.00 94.19 99 TYR A C 1
ATOM 786 O O . TYR A 1 99 ? 3.198 5.541 8.191 1.00 94.19 99 TYR A O 1
ATOM 794 N N . ALA A 1 100 ? 4.054 4.637 6.309 1.00 96.50 100 ALA A N 1
ATOM 795 C CA . ALA A 1 100 ? 2.967 5.001 5.420 1.00 96.50 100 ALA A CA 1
ATOM 796 C C . ALA A 1 100 ? 2.679 3.848 4.458 1.00 96.50 100 ALA A C 1
ATOM 798 O O . ALA A 1 100 ? 3.611 3.211 3.957 1.00 96.50 100 ALA A O 1
ATOM 799 N N . ALA A 1 101 ? 1.402 3.603 4.175 1.00 97.25 101 ALA A N 1
ATOM 800 C CA . ALA A 1 101 ? 0.986 2.659 3.152 1.00 97.25 101 ALA A CA 1
ATOM 801 C C . ALA A 1 101 ? -0.225 3.149 2.363 1.00 97.25 101 ALA A C 1
ATOM 803 O O . ALA A 1 101 ? -1.141 3.732 2.929 1.00 97.25 101 ALA A O 1
ATOM 804 N N . ILE A 1 102 ? -0.235 2.857 1.067 1.00 97.00 102 ILE A N 1
ATOM 805 C CA . ILE A 1 102 ? -1.321 3.163 0.141 1.00 97.00 102 ILE A CA 1
ATOM 806 C C . ILE A 1 102 ? -1.804 1.842 -0.448 1.00 97.00 102 ILE A C 1
ATOM 808 O O . ILE A 1 102 ? -1.020 1.142 -1.087 1.00 97.00 102 ILE A O 1
ATOM 812 N N . LEU A 1 103 ? -3.077 1.514 -0.247 1.00 96.06 103 LEU A N 1
ATOM 813 C CA . LEU A 1 103 ? -3.760 0.435 -0.952 1.00 96.06 103 LEU A CA 1
ATOM 814 C C . LEU A 1 103 ? -4.546 1.023 -2.122 1.00 96.06 103 LEU A C 1
ATOM 816 O O . LEU A 1 103 ? -5.209 2.047 -1.958 1.00 96.06 103 LEU A O 1
ATOM 820 N N . LEU A 1 104 ? -4.472 0.398 -3.291 1.00 93.00 104 LEU A N 1
ATOM 821 C CA . LEU A 1 104 ? -5.097 0.920 -4.505 1.00 93.00 104 LEU A CA 1
ATOM 822 C C . LEU A 1 104 ? -5.560 -0.198 -5.445 1.00 93.00 104 LEU A C 1
ATOM 824 O O . LEU A 1 104 ? -4.938 -1.262 -5.524 1.00 93.00 104 LEU A O 1
ATOM 828 N N . SER A 1 105 ? -6.648 0.079 -6.167 1.00 88.31 105 SER A N 1
ATOM 829 C CA . SER A 1 105 ? -7.035 -0.647 -7.377 1.00 88.31 105 SER A CA 1
ATOM 830 C C . SER A 1 105 ? -6.543 0.124 -8.594 1.00 88.31 105 SER A C 1
ATOM 832 O O . SER A 1 105 ? -6.623 1.354 -8.631 1.00 88.31 105 SER A O 1
ATOM 834 N N . TRP A 1 106 ? -6.000 -0.591 -9.575 1.00 81.94 106 TRP A N 1
ATOM 835 C CA . TRP A 1 106 ? -5.490 0.023 -10.796 1.00 81.94 106 TRP A CA 1
ATOM 836 C C . TRP A 1 106 ? -5.772 -0.868 -12.000 1.00 81.94 106 TRP A C 1
ATOM 838 O O . TRP A 1 106 ? -4.950 -1.713 -12.353 1.00 81.94 106 TRP A O 1
ATOM 848 N N . GLY A 1 107 ? -6.959 -0.711 -12.593 1.00 72.62 107 GLY A N 1
ATOM 849 C CA . GLY A 1 107 ? -7.365 -1.481 -13.769 1.00 72.62 107 GLY A CA 1
ATOM 850 C C . GLY A 1 107 ? -7.649 -2.953 -13.465 1.00 72.62 107 GLY A C 1
ATOM 851 O O . GLY A 1 107 ? -7.440 -3.805 -14.326 1.00 72.62 107 GLY A O 1
ATOM 852 N N . VAL A 1 108 ? -8.090 -3.269 -12.240 1.00 69.50 108 VAL A N 1
ATOM 853 C CA . VAL A 1 108 ? -8.370 -4.648 -11.822 1.00 69.50 108 VAL A CA 1
ATOM 854 C C . VAL A 1 108 ? -9.849 -4.807 -11.484 1.00 69.50 108 VAL A C 1
ATOM 856 O O . VAL A 1 108 ? -10.296 -4.463 -10.394 1.00 69.50 108 VAL A O 1
ATOM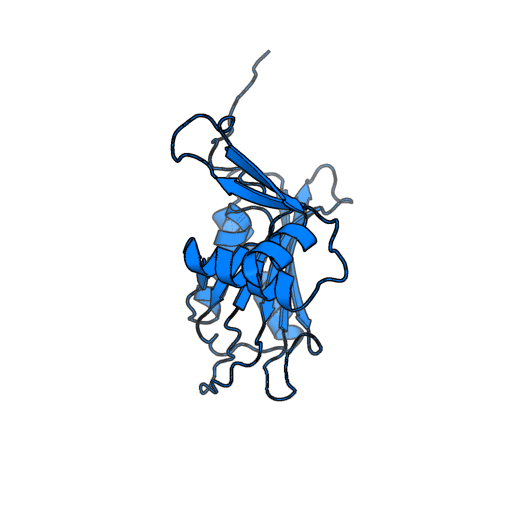 859 N N . SER A 1 109 ? -10.601 -5.407 -12.405 1.00 60.81 109 SER A N 1
ATOM 860 C CA . SER A 1 109 ? -12.036 -5.670 -12.279 1.00 60.81 109 SER A CA 1
ATOM 861 C C . SER A 1 109 ? -12.306 -7.083 -11.752 1.00 60.81 109 SER A C 1
ATOM 863 O O . SER A 1 109 ? -12.745 -7.975 -12.473 1.00 60.81 109 SER A O 1
ATOM 865 N N . ILE A 1 110 ? -12.034 -7.318 -10.466 1.00 72.69 110 ILE A N 1
ATOM 866 C CA . ILE A 1 110 ? -12.581 -8.505 -9.791 1.00 72.69 110 ILE A CA 1
ATOM 867 C C . ILE A 1 110 ? -13.591 -8.025 -8.763 1.00 72.69 110 ILE A C 1
ATOM 869 O O . ILE A 1 110 ? -13.224 -7.476 -7.726 1.00 72.69 110 ILE A O 1
ATOM 873 N N . THR A 1 111 ? -14.865 -8.244 -9.066 1.00 76.50 111 THR A N 1
ATOM 874 C CA . THR A 1 111 ? -15.954 -8.099 -8.106 1.00 76.50 111 THR A CA 1
ATOM 875 C C . THR A 1 111 ? -16.046 -9.384 -7.299 1.00 76.50 111 THR A C 1
ATOM 877 O O . THR A 1 111 ? -16.280 -10.456 -7.859 1.00 76.50 111 THR A O 1
ATOM 880 N N . VAL A 1 112 ? -15.835 -9.281 -5.993 1.00 81.88 112 VAL A N 1
ATOM 881 C CA . VAL A 1 112 ? -16.025 -10.384 -5.052 1.00 81.88 112 VAL A CA 1
ATOM 882 C C . VAL A 1 112 ? -17.112 -9.954 -4.084 1.00 81.88 112 VAL A C 1
ATOM 884 O O . VAL A 1 112 ? -17.024 -8.864 -3.518 1.00 81.88 112 VAL A O 1
ATOM 887 N N . ASP A 1 113 ? -18.130 -10.792 -3.914 1.00 86.25 113 ASP A N 1
ATOM 888 C CA . ASP A 1 113 ? -19.213 -10.509 -2.976 1.00 86.25 113 ASP A CA 1
ATOM 889 C C . ASP A 1 113 ? -18.644 -10.276 -1.571 1.00 86.25 113 ASP A C 1
ATOM 891 O O . ASP A 1 113 ? -17.735 -10.976 -1.118 1.00 86.25 113 ASP A O 1
ATOM 895 N N . ASP A 1 114 ? -19.150 -9.236 -0.909 1.00 89.25 114 ASP A N 1
ATOM 896 C CA . ASP A 1 114 ? -18.736 -8.813 0.430 1.00 89.25 114 ASP A CA 1
ATOM 897 C C . ASP A 1 114 ? -17.229 -8.527 0.588 1.00 89.25 114 ASP A C 1
ATOM 899 O O . ASP A 1 114 ? -16.703 -8.549 1.704 1.00 89.25 114 ASP A O 1
ATOM 903 N N . ALA A 1 115 ? -16.500 -8.238 -0.495 1.00 92.50 115 ALA A N 1
ATOM 904 C CA . ALA A 1 115 ? -15.085 -7.892 -0.421 1.00 92.50 115 ALA A CA 1
ATOM 905 C C . ALA A 1 115 ? -14.694 -6.757 -1.371 1.00 92.50 115 ALA A C 1
ATOM 907 O O . ALA A 1 115 ? -15.168 -6.631 -2.496 1.00 92.50 115 ALA A O 1
ATOM 908 N N . THR A 1 116 ? -13.765 -5.924 -0.909 1.00 92.00 116 THR A N 1
ATOM 909 C CA . THR A 1 116 ? -13.160 -4.868 -1.724 1.00 92.00 116 THR A CA 1
ATOM 910 C C . THR A 1 116 ? -11.821 -5.342 -2.262 1.00 92.00 116 THR A C 1
ATOM 912 O O . THR A 1 116 ? -10.969 -5.807 -1.500 1.00 92.00 116 THR A O 1
ATOM 915 N N . HIS A 1 117 ? -11.592 -5.196 -3.563 1.00 91.94 117 HIS A N 1
ATOM 916 C CA . HIS A 1 117 ? -10.330 -5.593 -4.171 1.00 91.94 117 HIS A CA 1
ATOM 917 C C . HIS A 1 117 ? -9.382 -4.394 -4.315 1.00 91.94 117 HIS A C 1
ATOM 919 O O . HIS A 1 117 ? -9.578 -3.527 -5.160 1.00 91.94 117 HIS A O 1
ATOM 925 N N . LEU A 1 118 ? -8.339 -4.351 -3.478 1.00 92.81 118 LEU A N 1
ATOM 926 C CA . LEU A 1 118 ? -7.243 -3.374 -3.547 1.00 92.81 118 LEU A CA 1
ATOM 927 C C . LEU A 1 118 ? -5.912 -4.116 -3.724 1.00 92.81 118 LEU A C 1
ATOM 929 O O . LEU A 1 118 ? -5.159 -4.246 -2.759 1.00 92.81 118 LEU A O 1
ATOM 933 N N . PRO A 1 119 ? -5.634 -4.663 -4.919 1.00 91.94 119 PRO A N 1
ATOM 934 C CA . PRO A 1 119 ? -4.591 -5.668 -5.133 1.00 91.94 119 PRO A CA 1
ATOM 935 C C . PRO A 1 119 ? -3.166 -5.190 -4.854 1.00 91.94 119 PRO A C 1
ATOM 937 O O . PRO A 1 119 ? -2.279 -6.019 -4.636 1.00 91.94 119 PRO A O 1
ATOM 940 N N . TYR A 1 120 ? -2.929 -3.879 -4.854 1.00 93.44 120 TYR A N 1
ATOM 941 C CA . TYR A 1 120 ? -1.603 -3.306 -4.670 1.00 93.44 120 TYR A CA 1
ATOM 942 C C . TYR A 1 120 ? -1.530 -2.523 -3.367 1.00 93.44 120 TYR A C 1
ATOM 944 O O . TYR A 1 120 ? -2.341 -1.635 -3.115 1.00 93.44 120 TYR A O 1
ATOM 952 N N . MET A 1 121 ? -0.506 -2.814 -2.568 1.00 95.69 121 MET A N 1
ATOM 953 C CA . MET A 1 121 ? -0.145 -2.032 -1.393 1.00 95.69 121 MET A CA 1
ATOM 954 C C . MET A 1 121 ? 1.286 -1.520 -1.529 1.00 95.69 121 MET A C 1
ATOM 956 O O . MET A 1 121 ? 2.249 -2.289 -1.457 1.00 95.69 121 MET A O 1
ATOM 960 N N . LEU A 1 122 ? 1.420 -0.208 -1.688 1.00 94.94 122 LEU A N 1
ATOM 961 C CA . LEU A 1 122 ? 2.689 0.503 -1.612 1.00 94.94 122 LEU A CA 1
ATOM 962 C C . LEU A 1 122 ? 2.959 0.824 -0.143 1.00 94.94 122 LEU A C 1
ATOM 964 O O . LEU A 1 122 ? 2.098 1.400 0.510 1.00 94.94 122 LEU A O 1
ATOM 968 N N . GLU A 1 123 ? 4.126 0.482 0.397 1.00 94.88 123 GLU A N 1
ATOM 969 C CA . GLU A 1 123 ? 4.492 0.838 1.775 1.00 94.88 123 GLU A CA 1
ATOM 970 C C . GLU A 1 123 ? 5.915 1.388 1.902 1.00 94.88 123 GLU A C 1
ATOM 972 O O . GLU A 1 123 ? 6.833 0.927 1.221 1.00 94.88 123 GLU A O 1
ATOM 977 N N . ARG A 1 124 ? 6.126 2.310 2.843 1.00 93.50 124 ARG A N 1
ATOM 978 C CA . ARG A 1 124 ? 7.450 2.811 3.242 1.00 93.50 124 ARG A CA 1
ATOM 979 C C . ARG A 1 124 ? 7.533 3.020 4.752 1.00 93.50 124 ARG A C 1
ATOM 981 O O . ARG A 1 124 ? 6.514 3.126 5.430 1.00 93.50 124 ARG A O 1
ATOM 988 N N . GLY A 1 125 ? 8.756 3.090 5.272 1.00 90.31 125 GLY A N 1
ATOM 989 C CA . GLY A 1 125 ? 9.026 3.271 6.702 1.00 90.31 125 GLY A CA 1
ATOM 990 C C . GLY A 1 125 ? 9.438 1.992 7.438 1.00 90.31 125 GLY A C 1
ATOM 991 O O . GLY A 1 125 ? 9.890 1.014 6.829 1.00 90.31 125 GLY A O 1
ATOM 992 N N . GLU A 1 126 ? 9.327 2.025 8.764 1.00 88.88 126 GLU A N 1
ATOM 993 C CA . GLU A 1 126 ? 9.883 1.025 9.679 1.00 88.88 126 GLU A CA 1
ATOM 994 C C . GLU A 1 126 ? 9.293 -0.373 9.449 1.00 88.88 126 GLU A C 1
ATOM 996 O O . GLU A 1 126 ? 8.077 -0.573 9.448 1.00 88.88 126 GLU A O 1
ATOM 1001 N N . GLN A 1 127 ? 10.160 -1.379 9.292 1.00 87.88 127 GLN A N 1
ATOM 1002 C CA . GLN A 1 127 ? 9.730 -2.751 9.004 1.00 87.88 127 GLN A CA 1
ATOM 1003 C C . GLN A 1 127 ? 8.855 -3.348 10.114 1.00 87.88 127 GLN A C 1
ATOM 1005 O O . GLN A 1 127 ? 7.850 -3.984 9.807 1.00 87.88 127 GLN A O 1
ATOM 1010 N N . LYS A 1 128 ? 9.201 -3.136 11.392 1.00 88.44 128 LYS A N 1
ATOM 1011 C CA . LYS A 1 128 ? 8.420 -3.662 12.528 1.00 88.44 128 LYS A CA 1
ATOM 1012 C C . LYS A 1 128 ? 7.003 -3.079 12.555 1.00 88.44 128 LYS A C 1
ATOM 1014 O O . LYS A 1 128 ? 6.043 -3.827 12.732 1.00 88.44 128 LYS A O 1
ATOM 1019 N N . VAL A 1 129 ? 6.876 -1.773 12.306 1.00 92.06 129 VAL A N 1
ATOM 1020 C CA . VAL A 1 129 ? 5.582 -1.085 12.186 1.00 92.06 129 VAL A CA 1
ATOM 1021 C C . VAL A 1 129 ? 4.799 -1.633 10.994 1.00 92.06 129 VAL A C 1
ATOM 1023 O O . VAL A 1 129 ? 3.643 -2.017 11.155 1.00 92.06 129 VAL A O 1
ATOM 1026 N N . GLY A 1 130 ? 5.437 -1.763 9.828 1.00 93.19 130 GLY A N 1
ATOM 1027 C CA . GLY A 1 130 ? 4.797 -2.312 8.633 1.00 93.19 130 GLY A CA 1
ATOM 1028 C C . GLY A 1 130 ? 4.301 -3.747 8.803 1.00 93.19 130 GLY A C 1
ATOM 1029 O O . GLY A 1 130 ? 3.188 -4.065 8.394 1.00 93.19 130 GLY A O 1
ATOM 1030 N N . THR A 1 131 ? 5.067 -4.612 9.471 1.00 93.69 131 THR A N 1
ATOM 1031 C CA . THR A 1 131 ? 4.624 -5.976 9.801 1.00 93.69 131 THR A CA 1
ATOM 1032 C C . THR A 1 131 ? 3.393 -5.960 10.706 1.00 93.69 131 THR A C 1
ATOM 1034 O O . THR A 1 131 ? 2.434 -6.679 10.437 1.00 93.69 131 THR A O 1
ATOM 1037 N N . ALA A 1 132 ? 3.376 -5.120 11.745 1.00 94.69 132 ALA A N 1
ATOM 1038 C CA . ALA A 1 132 ? 2.223 -5.003 12.636 1.00 94.69 132 ALA A CA 1
ATOM 1039 C C . ALA A 1 132 ? 0.974 -4.476 11.905 1.00 94.69 132 ALA A C 1
ATOM 1041 O O . ALA A 1 132 ? -0.116 -5.021 12.091 1.00 94.69 132 ALA A O 1
ATOM 1042 N N . VAL A 1 133 ? 1.127 -3.471 11.033 1.00 96.69 133 VAL A N 1
ATOM 1043 C CA . VAL A 1 133 ? 0.035 -2.958 10.188 1.00 96.69 133 VAL A CA 1
ATOM 1044 C C . VAL A 1 133 ? -0.499 -4.066 9.284 1.00 96.69 133 VAL A C 1
ATOM 1046 O O . VAL A 1 133 ? -1.691 -4.357 9.334 1.00 96.69 133 VAL A O 1
ATOM 1049 N N . LYS A 1 134 ? 0.366 -4.741 8.518 1.00 97.25 134 LYS A N 1
ATOM 1050 C CA . LYS A 1 134 ? -0.044 -5.817 7.602 1.00 97.25 134 LYS A CA 1
ATOM 1051 C C . LYS A 1 134 ? -0.734 -6.965 8.328 1.00 97.25 134 LYS A C 1
ATOM 1053 O O . LYS A 1 134 ? -1.789 -7.402 7.889 1.00 97.25 134 LYS A O 1
ATOM 1058 N N . ASN A 1 135 ? -0.194 -7.426 9.454 1.00 96.94 135 ASN A N 1
ATOM 1059 C CA . ASN A 1 135 ? -0.835 -8.469 10.261 1.00 96.94 135 ASN A CA 1
ATOM 1060 C C . ASN A 1 135 ? -2.216 -8.027 10.752 1.00 96.94 135 ASN A C 1
ATOM 1062 O O . ASN A 1 135 ? -3.165 -8.798 10.691 1.00 96.94 135 ASN A O 1
ATOM 1066 N N . THR A 1 136 ? -2.348 -6.771 11.179 1.00 97.62 136 THR A N 1
ATOM 1067 C CA . THR A 1 136 ? -3.636 -6.228 11.621 1.00 97.62 136 THR A CA 1
ATOM 1068 C C . THR A 1 136 ? -4.654 -6.184 10.484 1.00 97.62 136 THR A C 1
ATOM 1070 O O . THR A 1 136 ? -5.795 -6.586 10.686 1.00 97.62 136 THR A O 1
ATOM 1073 N N . LEU A 1 137 ? -4.256 -5.731 9.291 1.00 98.06 137 LEU A N 1
ATOM 1074 C CA . LEU A 1 137 ? -5.132 -5.708 8.116 1.00 98.06 137 LEU A CA 1
ATOM 1075 C C . LEU A 1 137 ? -5.570 -7.122 7.720 1.00 98.06 137 LEU A C 1
ATOM 1077 O O . LEU A 1 137 ? -6.764 -7.351 7.559 1.00 98.06 137 LEU A O 1
ATOM 1081 N N . GLN A 1 138 ? -4.628 -8.065 7.640 1.00 97.88 138 GLN A N 1
ATOM 1082 C CA . GLN A 1 138 ? -4.917 -9.466 7.317 1.00 97.88 138 GLN A CA 1
ATOM 1083 C C . GLN A 1 138 ? -5.925 -10.076 8.297 1.00 97.88 138 GLN A C 1
ATOM 1085 O O . GLN A 1 138 ? -6.868 -10.726 7.867 1.00 97.88 138 GLN A O 1
ATOM 1090 N N . THR A 1 139 ? -5.796 -9.792 9.597 1.00 97.12 139 THR A N 1
ATOM 1091 C CA . THR A 1 139 ? -6.750 -10.262 10.612 1.00 97.12 139 THR A CA 1
ATOM 1092 C C . THR A 1 139 ? -8.114 -9.571 10.529 1.00 97.12 139 THR A C 1
ATOM 1094 O O . THR A 1 139 ? -9.133 -10.212 10.756 1.00 97.12 139 THR A O 1
ATOM 1097 N N . ILE A 1 140 ? -8.166 -8.258 10.271 1.00 97.12 140 ILE A N 1
ATOM 1098 C CA . ILE A 1 140 ? -9.439 -7.513 10.243 1.00 97.12 140 ILE A CA 1
ATOM 1099 C C . ILE A 1 140 ? -10.275 -7.881 9.019 1.00 97.12 140 ILE A C 1
ATOM 1101 O O . ILE A 1 140 ? -11.496 -7.936 9.136 1.00 97.12 140 ILE A O 1
ATOM 1105 N N . PHE A 1 141 ? -9.622 -8.072 7.876 1.00 97.31 141 PHE A N 1
ATOM 1106 C CA . PHE A 1 141 ? -10.274 -8.189 6.573 1.00 97.31 141 PHE A CA 1
ATOM 1107 C C . PHE A 1 141 ? -10.177 -9.589 5.966 1.00 97.31 141 PHE A C 1
ATOM 1109 O O . PHE A 1 141 ? -10.473 -9.739 4.785 1.00 97.31 141 PHE A O 1
ATOM 1116 N N . ASP A 1 142 ? -9.710 -10.576 6.736 1.00 96.75 142 ASP A N 1
ATOM 1117 C CA . ASP A 1 142 ? -9.459 -11.947 6.272 1.00 96.75 142 ASP A CA 1
ATOM 1118 C C . ASP A 1 142 ? -8.751 -11.984 4.906 1.00 96.75 142 ASP A C 1
ATOM 1120 O O . ASP A 1 142 ? -9.213 -12.565 3.925 1.00 96.75 142 ASP A O 1
ATOM 1124 N N . CYS A 1 143 ? -7.640 -11.250 4.818 1.00 96.19 143 CYS A N 1
ATOM 1125 C CA . CYS A 1 143 ? -6.887 -11.090 3.580 1.00 96.19 143 CYS A CA 1
ATOM 1126 C C . CYS A 1 143 ? -5.441 -11.562 3.731 1.00 96.19 143 CYS A C 1
ATOM 1128 O O . CYS A 1 143 ? -4.951 -11.842 4.825 1.00 96.19 143 CYS A O 1
ATOM 1130 N N . ASN A 1 144 ? -4.736 -11.644 2.608 1.00 97.06 144 ASN A N 1
ATOM 1131 C CA . ASN A 1 144 ? -3.336 -12.024 2.534 1.00 97.06 144 ASN A CA 1
ATOM 1132 C C . ASN A 1 144 ? -2.531 -10.886 1.916 1.00 97.06 144 ASN A C 1
ATOM 1134 O O . ASN A 1 144 ? -2.838 -10.446 0.808 1.00 97.06 144 ASN A O 1
ATOM 1138 N N . ILE A 1 145 ? -1.477 -10.451 2.603 1.00 97.31 145 ILE A N 1
ATOM 1139 C CA . ILE A 1 145 ? -0.576 -9.401 2.129 1.00 97.31 145 ILE A CA 1
ATOM 1140 C C . ILE A 1 145 ? 0.826 -9.986 2.008 1.00 97.31 145 ILE A C 1
ATOM 1142 O O . ILE A 1 145 ? 1.459 -10.351 3.000 1.00 97.31 145 ILE A O 1
ATOM 1146 N N . LYS A 1 146 ? 1.343 -10.048 0.780 1.00 95.00 146 LYS A N 1
ATOM 1147 C CA . LYS A 1 146 ? 2.676 -10.593 0.489 1.00 95.00 146 LYS A CA 1
ATOM 1148 C C . LYS A 1 146 ? 3.480 -9.611 -0.337 1.00 95.00 146 LYS A C 1
ATOM 1150 O O . LYS A 1 146 ? 2.965 -9.046 -1.292 1.00 95.00 146 LYS A O 1
ATOM 1155 N N . GLN A 1 147 ? 4.759 -9.460 -0.024 1.00 91.88 147 GLN A N 1
ATOM 1156 C CA . GLN A 1 147 ? 5.646 -8.617 -0.818 1.00 91.88 147 GLN A CA 1
ATOM 1157 C C . GLN A 1 147 ? 5.745 -9.137 -2.261 1.00 91.88 147 GLN A C 1
ATOM 1159 O O . GLN A 1 147 ? 5.857 -10.346 -2.487 1.00 91.88 147 GLN A O 1
ATOM 1164 N N . TYR A 1 148 ? 5.695 -8.221 -3.230 1.00 87.00 148 TYR A N 1
ATOM 1165 C CA . TYR A 1 148 ? 6.062 -8.516 -4.609 1.00 87.00 148 TYR A CA 1
ATOM 1166 C C . TYR A 1 148 ? 7.578 -8.641 -4.699 1.00 87.00 148 TYR A C 1
ATOM 1168 O O . TYR A 1 148 ? 8.317 -7.743 -4.296 1.00 87.00 148 TYR A O 1
ATOM 1176 N N . ASN A 1 149 ? 8.031 -9.760 -5.255 1.00 85.00 149 ASN A N 1
ATOM 1177 C CA . ASN A 1 149 ? 9.417 -9.938 -5.646 1.00 85.00 149 ASN A CA 1
ATOM 1178 C C . ASN A 1 149 ? 9.468 -9.891 -7.164 1.00 85.00 149 ASN A C 1
ATOM 1180 O O . ASN A 1 149 ? 8.787 -10.673 -7.827 1.00 85.00 149 ASN A O 1
ATOM 1184 N N . PHE A 1 150 ? 10.262 -8.969 -7.688 1.00 84.00 150 PHE A N 1
ATOM 1185 C CA . PHE A 1 150 ? 10.514 -8.878 -9.113 1.00 84.00 150 PHE A CA 1
ATOM 1186 C C . PHE A 1 150 ? 11.714 -9.743 -9.459 1.00 84.00 150 PHE A C 1
ATOM 1188 O O . PHE A 1 150 ? 12.742 -9.718 -8.778 1.00 84.00 150 PHE A O 1
ATOM 1195 N N . THR A 1 151 ? 11.580 -10.513 -10.528 1.00 88.31 151 THR A N 1
ATOM 1196 C CA . THR A 1 151 ? 12.733 -11.136 -11.173 1.00 88.31 151 THR A CA 1
ATOM 1197 C C . THR A 1 151 ? 13.598 -10.060 -11.830 1.00 88.31 151 THR A C 1
ATOM 1199 O O . THR A 1 151 ? 13.125 -8.963 -12.133 1.00 88.31 151 THR A O 1
ATOM 1202 N N . GLN A 1 152 ? 14.866 -10.375 -12.096 1.00 85.06 152 GLN A N 1
ATOM 1203 C CA . GLN A 1 152 ? 15.748 -9.478 -12.847 1.00 85.06 152 GLN A CA 1
ATOM 1204 C C . GLN A 1 152 ? 15.135 -9.082 -14.199 1.00 85.06 152 GLN A C 1
ATOM 1206 O O . GLN A 1 152 ? 15.203 -7.918 -14.576 1.00 85.06 152 GLN A O 1
ATOM 1211 N N . HIS A 1 153 ? 14.510 -10.033 -14.899 1.00 88.00 153 HIS A N 1
ATOM 1212 C CA . HIS A 1 153 ? 13.875 -9.779 -16.189 1.00 88.00 153 HIS A CA 1
ATOM 1213 C C . HIS A 1 153 ? 12.720 -8.777 -16.074 1.00 88.00 153 HIS A C 1
ATOM 1215 O O . HIS A 1 153 ? 12.691 -7.808 -16.819 1.00 88.00 153 HIS A O 1
ATOM 1221 N N . GLN A 1 154 ? 11.845 -8.938 -15.077 1.00 88.38 154 GLN A N 1
ATOM 1222 C CA . GLN A 1 154 ? 10.750 -7.994 -14.829 1.00 88.38 154 GLN A CA 1
ATOM 1223 C C . GLN A 1 154 ? 11.259 -6.595 -14.467 1.00 88.38 154 GLN A C 1
ATOM 1225 O O . GLN A 1 154 ? 10.698 -5.607 -14.920 1.00 88.38 154 GLN A O 1
ATOM 1230 N N . LEU A 1 155 ? 12.322 -6.484 -13.659 1.00 85.69 155 LEU A N 1
ATOM 1231 C CA . LEU A 1 155 ? 12.913 -5.178 -13.334 1.00 85.69 155 LEU A CA 1
ATOM 1232 C C . LEU A 1 155 ? 13.467 -4.473 -14.574 1.00 85.69 155 LEU A C 1
ATOM 1234 O O . LEU A 1 155 ? 13.306 -3.262 -14.704 1.00 85.69 155 LEU A O 1
ATOM 1238 N N . LEU A 1 156 ? 14.107 -5.226 -15.472 1.00 85.38 156 LEU A N 1
ATOM 1239 C CA . LEU A 1 156 ? 14.574 -4.698 -16.749 1.00 85.38 156 LEU A CA 1
ATOM 1240 C C . LEU A 1 156 ? 13.394 -4.260 -17.613 1.00 85.38 156 LEU A C 1
ATOM 1242 O O . LEU A 1 156 ? 13.389 -3.131 -18.078 1.00 85.38 156 LEU A O 1
ATOM 1246 N N . GLU A 1 157 ? 12.372 -5.101 -17.758 1.00 85.94 157 GLU A N 1
ATOM 1247 C CA . GLU A 1 157 ? 11.161 -4.789 -18.520 1.00 85.94 157 GLU A CA 1
ATOM 1248 C C . GLU A 1 157 ? 10.461 -3.523 -17.999 1.00 85.94 157 GLU A C 1
ATOM 1250 O O . GLU A 1 157 ? 10.086 -2.665 -18.792 1.00 85.94 157 GLU A O 1
ATOM 1255 N N . PHE A 1 158 ? 10.350 -3.337 -16.677 1.00 83.88 158 PHE A N 1
ATOM 1256 C CA . PHE A 1 158 ? 9.856 -2.082 -16.097 1.00 83.88 158 PHE A CA 1
ATOM 1257 C C . PHE A 1 158 ? 10.743 -0.887 -16.451 1.00 83.88 158 PHE A C 1
ATOM 1259 O O . PHE A 1 158 ? 10.230 0.171 -16.812 1.00 83.88 158 PHE A O 1
ATOM 1266 N N . GLY A 1 159 ? 12.062 -1.047 -16.336 1.00 83.31 159 GLY A N 1
ATOM 1267 C CA . GLY A 1 159 ? 13.020 0.002 -16.669 1.00 83.31 159 GLY A CA 1
ATOM 1268 C C . GLY A 1 159 ? 12.937 0.418 -18.136 1.00 83.31 159 GLY A C 1
ATOM 1269 O O . GLY A 1 159 ? 12.855 1.607 -18.421 1.00 83.31 159 GLY A O 1
ATOM 1270 N N . PHE A 1 160 ? 12.897 -0.542 -19.058 1.00 81.88 160 PHE A N 1
ATOM 1271 C CA . PHE A 1 160 ? 12.831 -0.277 -20.495 1.00 81.88 160 PHE A CA 1
ATOM 1272 C C . PHE A 1 160 ? 11.475 0.280 -20.924 1.00 81.88 160 PHE A C 1
ATOM 1274 O O . PHE A 1 160 ? 11.451 1.275 -21.638 1.00 81.88 160 PHE A O 1
ATOM 1281 N N . ASN A 1 161 ? 10.360 -0.255 -20.413 1.00 83.81 161 ASN A N 1
ATOM 1282 C CA . ASN A 1 161 ? 9.041 0.337 -20.660 1.00 83.81 161 ASN A CA 1
ATOM 1283 C C . ASN A 1 161 ? 8.987 1.801 -20.200 1.00 83.81 161 ASN A C 1
ATOM 1285 O O . ASN A 1 161 ? 8.387 2.636 -20.871 1.00 83.81 161 ASN A O 1
ATOM 1289 N N . PHE A 1 162 ? 9.617 2.141 -19.072 1.00 79.94 162 PHE A N 1
ATOM 1290 C CA . PHE A 1 162 ? 9.705 3.534 -18.633 1.00 79.94 162 PHE A CA 1
ATOM 1291 C C . PHE A 1 162 ? 10.506 4.392 -19.626 1.00 79.94 162 PHE A C 1
ATOM 1293 O O . PHE A 1 162 ? 10.036 5.451 -20.031 1.00 79.94 162 PHE A O 1
ATOM 1300 N N . VAL A 1 163 ? 11.673 3.911 -20.063 1.00 80.81 163 VAL A N 1
ATOM 1301 C CA . VAL A 1 163 ? 12.537 4.594 -21.044 1.00 80.81 163 VAL A CA 1
ATOM 1302 C C . VAL A 1 163 ? 11.860 4.761 -22.415 1.00 80.81 163 VAL A C 1
ATOM 1304 O O . VAL A 1 163 ? 12.101 5.754 -23.097 1.00 80.81 163 VAL A O 1
ATOM 1307 N N . GLU A 1 164 ? 11.018 3.818 -22.838 1.00 80.56 164 GLU A N 1
ATOM 1308 C CA . GLU A 1 164 ? 10.249 3.918 -24.086 1.00 80.56 164 GLU A CA 1
ATOM 1309 C C . GLU A 1 164 ? 9.129 4.962 -24.007 1.00 80.56 164 GLU A C 1
ATOM 1311 O O . GLU A 1 164 ? 8.904 5.695 -24.969 1.00 80.56 164 GLU A O 1
ATOM 1316 N N . ASN A 1 165 ? 8.430 5.036 -22.872 1.00 76.81 165 ASN A N 1
ATOM 1317 C CA . ASN A 1 165 ? 7.243 5.881 -22.722 1.00 76.81 165 ASN A CA 1
ATOM 1318 C C . ASN A 1 165 ? 7.551 7.303 -22.219 1.00 76.81 165 ASN A C 1
ATOM 1320 O O . ASN A 1 165 ? 6.719 8.194 -22.392 1.00 76.81 165 ASN A O 1
ATOM 1324 N N . ASP A 1 166 ? 8.717 7.538 -21.608 1.00 70.75 166 ASP A N 1
ATOM 1325 C CA . 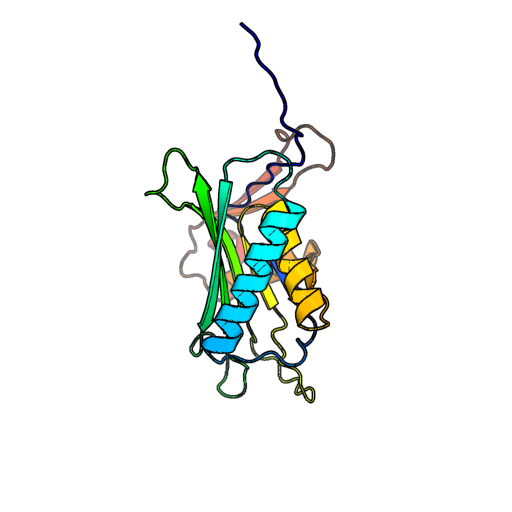ASP A 1 166 ? 9.131 8.854 -21.113 1.00 70.75 166 ASP A CA 1
ATOM 1326 C C . ASP A 1 166 ? 10.615 9.135 -21.398 1.00 70.75 166 ASP A C 1
ATOM 1328 O O . ASP A 1 166 ? 11.514 8.837 -20.609 1.00 70.75 166 ASP A O 1
ATOM 1332 N N . THR A 1 167 ? 10.870 9.775 -22.541 1.00 67.31 167 THR A N 1
ATOM 1333 C CA . THR A 1 167 ? 12.203 10.243 -22.950 1.00 67.31 167 THR A CA 1
ATOM 1334 C C . THR A 1 167 ? 12.482 11.690 -22.544 1.00 67.31 167 THR A C 1
ATOM 1336 O O . THR A 1 167 ? 13.554 12.217 -22.848 1.00 67.31 167 THR A O 1
ATOM 1339 N N . SER A 1 168 ? 11.564 12.348 -21.821 1.00 77.62 168 SER A N 1
ATOM 1340 C CA . SER A 1 168 ? 11.719 13.758 -21.422 1.00 77.62 168 SER A CA 1
ATOM 1341 C C . SER A 1 168 ? 12.916 13.994 -20.490 1.00 77.62 168 SER A C 1
ATOM 1343 O O . SER A 1 168 ? 13.367 15.126 -20.318 1.00 77.62 168 SER A O 1
ATOM 1345 N N . ARG A 1 169 ? 13.458 12.910 -19.923 1.00 79.44 169 ARG A N 1
ATOM 1346 C CA . ARG A 1 169 ? 14.588 12.879 -18.990 1.00 79.44 169 ARG A CA 1
ATOM 1347 C C . ARG A 1 169 ? 15.782 12.115 -19.571 1.00 79.44 169 ARG A C 1
ATOM 1349 O O . ARG A 1 169 ? 16.412 11.327 -18.877 1.00 79.44 169 ARG A O 1
ATOM 1356 N N . SER A 1 170 ? 16.089 12.321 -20.853 1.00 81.38 170 SER A N 1
ATOM 1357 C CA . SER A 1 170 ? 17.119 11.560 -21.582 1.00 81.38 170 SER A CA 1
ATOM 1358 C C . SER A 1 170 ? 18.520 11.614 -20.956 1.00 81.38 170 SER A C 1
ATOM 1360 O O . SER A 1 170 ? 19.284 10.669 -21.111 1.00 81.38 170 SER A O 1
ATOM 1362 N N . THR A 1 171 ? 18.856 12.686 -20.236 1.00 86.25 171 THR A N 1
ATOM 1363 C CA . THR A 1 171 ? 20.153 12.861 -19.556 1.00 86.25 171 THR A CA 1
ATOM 1364 C C . THR A 1 171 ? 20.177 12.303 -18.133 1.00 86.25 171 THR A C 1
ATOM 1366 O O . THR A 1 171 ? 21.208 12.360 -17.463 1.00 86.25 171 THR A O 1
ATOM 1369 N N . ASP A 1 172 ? 19.044 11.821 -17.619 1.00 87.06 172 ASP A N 1
ATOM 1370 C CA . ASP A 1 172 ? 18.987 11.312 -16.255 1.00 87.06 172 ASP A CA 1
ATOM 1371 C C . ASP A 1 172 ? 19.684 9.951 -16.150 1.00 87.06 172 ASP A C 1
ATOM 1373 O O . ASP A 1 172 ? 19.685 9.165 -17.103 1.00 87.06 172 ASP A O 1
ATOM 1377 N N . PRO A 1 173 ? 20.280 9.643 -14.985 1.00 88.44 173 PRO A N 1
ATOM 1378 C CA . PRO A 1 173 ? 21.014 8.405 -14.814 1.00 88.44 173 PRO A CA 1
ATOM 1379 C C . PRO A 1 173 ? 20.061 7.211 -14.679 1.00 88.44 173 PRO A C 1
ATOM 1381 O O . PRO A 1 173 ? 19.300 7.099 -13.715 1.00 88.44 173 PRO A O 1
ATOM 1384 N N . PHE A 1 174 ? 20.180 6.256 -15.596 1.00 86.12 174 PHE A N 1
ATOM 1385 C CA . PHE A 1 174 ? 19.647 4.908 -15.460 1.00 86.12 174 PHE A CA 1
ATOM 1386 C C . PHE A 1 174 ? 20.668 4.035 -14.720 1.00 86.12 174 PHE A C 1
ATOM 1388 O O . PHE A 1 174 ? 21.727 3.687 -15.248 1.00 86.12 174 PHE A O 1
ATOM 1395 N N . VAL A 1 175 ? 20.370 3.707 -13.460 1.00 88.62 175 VAL A N 1
ATOM 1396 C CA . VAL A 1 175 ? 21.329 3.066 -12.548 1.00 88.62 175 VAL A CA 1
ATOM 1397 C C . VAL A 1 175 ? 20.960 1.608 -12.288 1.00 88.62 175 VAL A C 1
ATOM 1399 O O . VAL A 1 175 ? 20.026 1.309 -11.543 1.00 88.62 175 VAL A O 1
ATOM 1402 N N . LEU A 1 176 ? 21.768 0.685 -12.807 1.00 87.12 176 LEU A N 1
ATOM 1403 C CA . LEU A 1 176 ? 21.705 -0.733 -12.468 1.00 87.12 176 LEU A CA 1
ATOM 1404 C C . LEU A 1 176 ? 22.625 -1.017 -11.284 1.00 87.12 176 LEU A C 1
ATOM 1406 O O . LEU A 1 176 ? 23.825 -0.759 -11.311 1.00 87.12 176 LEU A O 1
ATOM 1410 N N . SER A 1 177 ? 22.052 -1.547 -10.210 1.00 85.44 177 SER A N 1
ATOM 1411 C CA . SER A 1 177 ? 22.764 -1.803 -8.961 1.00 85.44 177 SER A CA 1
ATOM 1412 C C . SER A 1 177 ? 22.682 -3.275 -8.591 1.00 85.44 177 SER A C 1
ATOM 1414 O O . SER A 1 177 ? 21.595 -3.781 -8.325 1.00 85.44 177 SER A O 1
ATOM 1416 N N . TYR A 1 178 ? 23.830 -3.938 -8.492 1.00 82.12 178 TYR A N 1
ATOM 1417 C CA . TYR A 1 178 ? 23.938 -5.298 -7.981 1.00 82.12 178 TYR A CA 1
ATOM 1418 C C . TYR A 1 178 ? 24.577 -5.297 -6.591 1.00 82.12 178 TYR A C 1
ATOM 1420 O O . TYR A 1 178 ? 25.552 -4.589 -6.327 1.00 82.12 178 TYR A O 1
ATOM 1428 N N . LYS A 1 179 ? 24.011 -6.100 -5.690 1.00 77.25 179 LYS A N 1
ATOM 1429 C CA . LYS A 1 179 ? 24.542 -6.328 -4.346 1.00 77.25 179 LYS A CA 1
ATOM 1430 C C . LYS A 1 179 ? 24.775 -7.818 -4.177 1.00 77.25 179 LYS A C 1
ATOM 1432 O O . LYS A 1 179 ? 23.826 -8.595 -4.277 1.00 77.25 179 LYS A O 1
ATOM 1437 N N . THR A 1 180 ? 26.013 -8.204 -3.897 1.00 72.06 180 THR A N 1
ATOM 1438 C CA . THR A 1 180 ? 26.342 -9.606 -3.643 1.00 72.06 180 THR A CA 1
ATOM 1439 C C . THR A 1 180 ? 25.730 -10.033 -2.307 1.00 72.06 180 THR A C 1
ATOM 1441 O O . THR A 1 180 ? 26.003 -9.395 -1.285 1.00 72.06 180 THR A O 1
ATOM 1444 N N . PRO A 1 181 ? 24.906 -11.094 -2.267 1.00 62.03 181 PRO A N 1
ATOM 1445 C CA . PRO A 1 181 ? 24.389 -11.606 -1.008 1.00 62.03 181 PRO A CA 1
ATOM 1446 C C . PRO A 1 181 ? 25.559 -12.058 -0.121 1.00 62.03 181 PRO A C 1
ATOM 1448 O O . PRO A 1 181 ? 26.392 -12.842 -0.559 1.00 62.03 181 PRO A O 1
ATOM 1451 N N . GLN A 1 182 ? 25.589 -11.599 1.133 1.00 58.91 182 GLN A N 1
ATOM 1452 C CA . GLN A 1 182 ? 26.500 -12.048 2.205 1.00 58.91 182 GLN A CA 1
ATOM 1453 C C . GLN A 1 182 ? 27.938 -11.503 2.237 1.00 58.91 182 GLN A C 1
ATOM 1455 O O . GLN A 1 182 ? 28.706 -11.897 3.113 1.00 58.91 182 GLN A O 1
ATOM 1460 N N . VAL A 1 183 ? 28.297 -10.549 1.381 1.00 55.12 183 VAL A N 1
ATOM 1461 C CA . VAL A 1 183 ? 29.543 -9.774 1.537 1.00 55.12 183 VAL A CA 1
ATOM 1462 C C . VAL A 1 183 ? 29.195 -8.425 2.168 1.00 55.12 183 VAL A C 1
ATOM 1464 O O . VAL A 1 183 ? 28.071 -7.943 2.018 1.00 55.12 183 VAL A O 1
ATOM 1467 N N . ASN A 1 184 ? 30.118 -7.848 2.943 1.00 54.06 184 ASN A N 1
ATOM 1468 C CA . ASN A 1 184 ? 29.945 -6.569 3.642 1.00 54.06 184 ASN A CA 1
ATOM 1469 C C . ASN A 1 184 ? 29.211 -5.540 2.753 1.00 54.06 184 ASN A C 1
ATOM 1471 O O . ASN A 1 184 ? 29.535 -5.422 1.575 1.00 54.06 184 ASN A O 1
ATOM 1475 N N . PHE A 1 185 ? 28.277 -4.752 3.310 1.00 55.47 185 PHE A N 1
ATOM 1476 C CA . PHE A 1 185 ? 27.405 -3.795 2.585 1.00 55.47 185 PHE A CA 1
ATOM 1477 C C . PHE A 1 185 ? 28.122 -2.759 1.685 1.00 55.47 185 PHE A C 1
ATOM 1479 O O . PHE A 1 185 ? 27.462 -1.946 1.037 1.00 55.47 185 PHE A O 1
ATOM 1486 N N . LYS A 1 186 ? 29.458 -2.756 1.670 1.00 58.75 186 LYS A N 1
ATOM 1487 C CA . LYS A 1 186 ? 30.312 -1.908 0.840 1.00 58.75 186 LYS A CA 1
ATOM 1488 C C . LYS A 1 186 ? 30.487 -2.422 -0.594 1.00 58.75 186 LYS A C 1
ATOM 1490 O O . LYS A 1 186 ? 30.747 -1.599 -1.466 1.00 58.75 186 LYS A O 1
ATOM 1495 N N . ASP A 1 187 ? 30.272 -3.710 -0.865 1.00 61.91 187 ASP A N 1
ATOM 1496 C CA . ASP A 1 187 ? 30.493 -4.273 -2.204 1.00 61.91 187 ASP A CA 1
ATOM 1497 C C . ASP A 1 187 ? 29.214 -4.184 -3.049 1.00 61.91 187 ASP A C 1
ATOM 1499 O O . ASP A 1 187 ? 28.438 -5.132 -3.197 1.00 61.91 187 ASP A O 1
ATOM 1503 N N . LYS A 1 188 ? 28.971 -2.979 -3.575 1.00 74.94 188 LYS A N 1
ATOM 1504 C CA . LYS A 1 188 ? 27.891 -2.682 -4.519 1.00 74.94 188 LYS A CA 1
ATOM 1505 C C . LYS A 1 188 ? 28.493 -2.409 -5.895 1.00 74.94 188 LYS A C 1
ATOM 1507 O O . LYS A 1 188 ? 29.136 -1.380 -6.089 1.00 74.94 188 LYS A O 1
ATOM 1512 N N . LEU A 1 189 ? 28.221 -3.280 -6.864 1.00 82.00 189 LEU A N 1
ATOM 1513 C CA . LEU A 1 189 ? 28.516 -2.976 -8.261 1.00 82.00 189 LEU A CA 1
ATOM 1514 C C . LEU A 1 189 ? 27.400 -2.078 -8.797 1.00 82.00 189 LEU A C 1
ATOM 1516 O O . LEU A 1 189 ? 26.220 -2.412 -8.689 1.00 82.00 189 LEU A O 1
ATOM 1520 N N . THR A 1 190 ? 27.772 -0.925 -9.342 1.00 87.50 190 THR A N 1
ATOM 1521 C CA . THR A 1 190 ? 26.824 0.021 -9.932 1.00 87.50 190 THR A CA 1
ATOM 1522 C C . THR A 1 190 ? 27.256 0.312 -11.360 1.00 87.50 190 THR A C 1
ATOM 1524 O O . THR A 1 190 ? 28.404 0.685 -11.583 1.00 87.50 190 THR A O 1
ATOM 1527 N N . LEU A 1 191 ? 26.342 0.124 -12.306 1.00 87.69 191 LEU A N 1
ATOM 1528 C CA . LEU A 1 191 ? 26.479 0.554 -13.691 1.00 87.69 191 LEU A CA 1
ATOM 1529 C C . LEU A 1 191 ? 25.500 1.704 -13.910 1.00 87.69 191 LEU A C 1
ATOM 1531 O O . LEU A 1 191 ? 24.336 1.598 -13.522 1.00 87.69 191 LEU A O 1
ATOM 1535 N N . THR A 1 192 ? 25.974 2.787 -14.509 1.00 91.69 192 THR A N 1
ATOM 1536 C CA . THR A 1 192 ? 25.175 3.989 -14.748 1.00 91.69 192 THR A CA 1
ATOM 1537 C C . THR A 1 192 ? 25.274 4.354 -16.217 1.00 91.69 192 THR A C 1
ATOM 1539 O O . THR A 1 192 ? 26.378 4.440 -16.749 1.00 91.69 192 THR A O 1
ATOM 1542 N N . PHE A 1 193 ? 24.122 4.572 -16.836 1.00 89.12 193 PHE A N 1
ATOM 1543 C CA . PHE A 1 193 ? 23.971 4.989 -18.227 1.00 89.12 193 PHE A CA 1
ATOM 1544 C C . PHE A 1 193 ? 23.078 6.226 -18.274 1.00 89.12 193 PHE A C 1
ATOM 1546 O O . PHE A 1 193 ? 22.292 6.437 -17.350 1.00 89.12 193 PHE A O 1
ATOM 1553 N N . GLU A 1 194 ? 23.154 7.024 -19.332 1.00 91.06 194 GLU A N 1
ATOM 1554 C CA . GLU A 1 194 ? 22.111 8.016 -19.598 1.00 91.06 194 GLU A CA 1
ATOM 1555 C C . GLU A 1 194 ? 20.875 7.313 -20.176 1.00 91.06 194 GLU A C 1
ATOM 1557 O O . GLU A 1 194 ? 20.992 6.357 -20.945 1.00 91.06 194 GLU A O 1
ATOM 1562 N N . VAL A 1 195 ? 19.672 7.765 -19.814 1.00 87.56 195 VAL A N 1
ATOM 1563 C CA . VAL A 1 195 ? 18.410 7.209 -20.341 1.00 87.56 195 VAL A CA 1
ATOM 1564 C C . VAL A 1 195 ? 18.377 7.217 -21.878 1.00 87.56 195 VAL A C 1
ATOM 1566 O O . VAL A 1 195 ? 17.897 6.259 -22.482 1.00 87.56 195 VAL A O 1
ATOM 1569 N N . GLY A 1 196 ? 18.928 8.253 -22.518 1.00 85.44 196 GLY A N 1
ATOM 1570 C CA . GLY A 1 196 ? 19.029 8.356 -23.976 1.00 85.44 196 GLY A CA 1
ATOM 1571 C C . GLY A 1 196 ? 19.927 7.286 -24.605 1.00 85.44 196 GLY A C 1
ATOM 1572 O O . GLY A 1 196 ? 19.575 6.725 -25.646 1.00 85.44 196 GLY A O 1
ATOM 1573 N N . ASP A 1 197 ? 21.037 6.938 -23.949 1.00 87.94 197 ASP A N 1
ATOM 1574 C CA . ASP A 1 197 ? 21.918 5.853 -24.395 1.00 87.94 197 ASP A CA 1
ATOM 1575 C C . ASP A 1 197 ? 21.203 4.505 -24.296 1.00 87.94 197 ASP A C 1
ATOM 15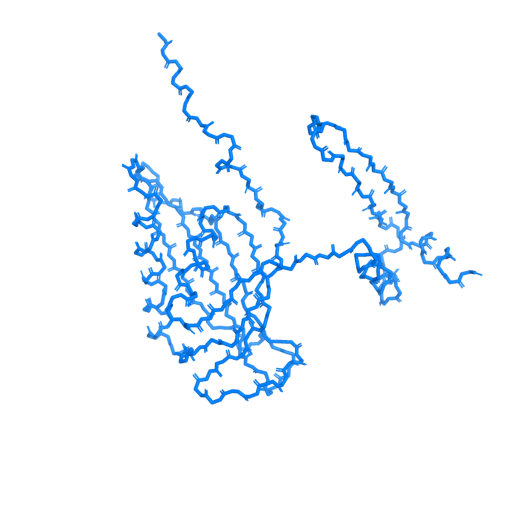77 O O . ASP A 1 197 ? 21.235 3.709 -25.233 1.00 87.94 197 ASP A O 1
ATOM 1581 N N . VAL A 1 198 ? 20.500 4.264 -23.184 1.00 86.88 198 VAL A N 1
ATOM 1582 C CA . VAL A 1 198 ? 19.712 3.039 -22.975 1.00 86.88 198 VAL A CA 1
ATOM 1583 C C . VAL A 1 198 ? 18.621 2.906 -24.039 1.00 86.88 198 VAL A C 1
ATOM 1585 O O . VAL A 1 198 ? 18.459 1.829 -24.611 1.00 86.88 198 VAL A O 1
ATOM 1588 N N . HIS A 1 199 ? 17.917 3.998 -24.347 1.00 83.56 199 HIS A N 1
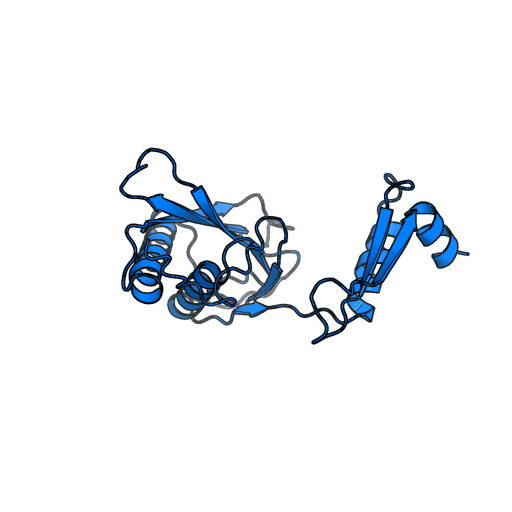ATOM 1589 C CA . HIS A 1 199 ? 16.908 4.038 -25.406 1.00 83.56 199 HIS A CA 1
ATOM 1590 C C . HIS A 1 199 ? 17.507 3.705 -26.781 1.00 83.56 199 HIS A C 1
ATOM 1592 O O . HIS A 1 199 ? 16.933 2.926 -27.537 1.00 83.56 199 HIS A O 1
ATOM 1598 N N . THR A 1 200 ? 18.679 4.265 -27.091 1.00 85.19 200 THR A N 1
ATOM 1599 C CA . THR A 1 200 ? 19.376 4.028 -28.364 1.00 85.19 200 THR A CA 1
ATOM 1600 C C . THR A 1 200 ? 19.845 2.579 -28.490 1.00 85.19 200 THR A C 1
ATOM 1602 O O . THR A 1 200 ? 19.667 1.975 -29.540 1.00 85.19 200 THR A O 1
ATOM 1605 N N . ILE A 1 201 ? 20.408 2.001 -27.424 1.00 83.62 201 ILE A N 1
ATOM 1606 C CA . ILE A 1 201 ? 20.864 0.600 -27.402 1.00 83.62 201 ILE A CA 1
ATOM 1607 C C . ILE A 1 201 ? 19.691 -0.372 -27.561 1.00 83.62 201 ILE A C 1
ATOM 1609 O O . ILE A 1 201 ? 19.854 -1.431 -28.158 1.00 83.62 201 ILE A O 1
ATOM 1613 N N . TRP A 1 202 ? 18.530 -0.043 -26.996 1.00 79.25 202 TRP A N 1
ATOM 1614 C CA . TRP A 1 202 ? 17.357 -0.912 -27.029 1.00 79.25 202 TRP A CA 1
ATOM 1615 C C . TRP A 1 202 ? 16.634 -0.904 -28.384 1.00 79.25 202 TRP A C 1
ATOM 1617 O O . TRP A 1 202 ? 16.150 -1.946 -28.819 1.00 79.25 202 TRP A O 1
ATOM 1627 N N . ASN A 1 203 ? 16.582 0.255 -29.050 1.00 75.94 203 ASN A N 1
ATOM 1628 C CA . ASN A 1 203 ? 15.854 0.448 -30.310 1.00 75.94 203 ASN A CA 1
ATOM 1629 C C . ASN A 1 203 ? 16.728 0.397 -31.579 1.00 75.94 203 ASN A C 1
ATOM 1631 O O . ASN A 1 203 ? 16.184 0.483 -32.682 1.00 75.94 203 ASN A O 1
ATOM 1635 N N . GLY A 1 204 ? 18.055 0.337 -31.436 1.00 59.47 204 GLY A N 1
ATOM 1636 C CA . GLY A 1 204 ? 19.021 0.253 -32.541 1.00 59.47 204 GLY A CA 1
ATOM 1637 C C . GLY A 1 204 ? 19.264 -1.171 -33.018 1.00 59.47 204 GLY A C 1
ATOM 1638 O O . GLY A 1 204 ? 19.436 -1.336 -34.247 1.00 59.47 204 GLY A O 1
#